Protein AF-A0A2H0S515-F1 (afdb_monomer_lite)

Sequence (226 aa):
MSKKVCIMVSAIMHIQYKATAGMFLILLLPTGAFAAKAVQAYEQVTGPFETQEEAEAACMKAVGLNETTVRLYTGHIGNFWKLDNPLRFLVRRCLSNVKKNEENLRLSTRKIGRMEGRIQKRLTDRSKMKLQQNIVNVRKNTAANARLKLNQNTRSTQENIRTFVNARSQRRVQTQAQERNLREKLDKRKQFQKEAELICRGQKGNQHVMCIRKEVREREEALYGD

pLDDT: mean 75.05, std 18.29, range [29.77, 92.62]

Structure (mmCIF, N/CA/C/O backbone):
data_AF-A0A2H0S515-F1
#
_entry.id   AF-A0A2H0S515-F1
#
loop_
_atom_site.group_PDB
_atom_site.id
_atom_site.type_symbol
_atom_site.label_atom_id
_atom_site.label_alt_id
_atom_site.label_comp_id
_atom_site.label_asym_id
_atom_site.label_entity_id
_atom_site.label_seq_id
_atom_site.pdbx_PDB_ins_code
_atom_site.Cartn_x
_atom_site.Cartn_y
_atom_site.Cartn_z
_atom_site.occupancy
_atom_site.B_iso_or_equiv
_atom_site.auth_seq_id
_atom_site.auth_comp_id
_atom_site.auth_asym_id
_atom_site.auth_atom_id
_atom_site.pdbx_PDB_model_num
ATOM 1 N N . MET A 1 1 ? 52.021 -65.824 -101.280 1.00 36.34 1 MET A N 1
ATOM 2 C CA . MET A 1 1 ? 53.209 -66.337 -100.563 1.00 36.34 1 MET A CA 1
ATOM 3 C C . MET A 1 1 ? 54.370 -65.384 -100.791 1.00 36.34 1 MET A C 1
ATOM 5 O O . MET A 1 1 ? 54.616 -64.996 -101.927 1.00 36.34 1 MET A O 1
ATOM 9 N N . SER A 1 2 ? 54.965 -64.927 -99.690 1.00 31.94 2 SER A N 1
ATOM 10 C CA . SER A 1 2 ? 55.881 -63.788 -99.578 1.00 31.94 2 SER A CA 1
ATOM 11 C C . SER A 1 2 ? 57.159 -63.893 -100.406 1.00 31.94 2 SER A C 1
ATOM 13 O O . SER A 1 2 ? 57.836 -64.918 -100.395 1.00 31.94 2 SER A O 1
ATOM 15 N N . LYS A 1 3 ? 57.535 -62.768 -101.025 1.00 33.09 3 LYS A N 1
ATOM 16 C CA . LYS A 1 3 ? 58.865 -62.520 -101.586 1.00 33.09 3 LYS A CA 1
ATOM 17 C C . LYS A 1 3 ? 59.775 -61.941 -100.498 1.00 33.09 3 LYS A C 1
ATOM 19 O O . LYS A 1 3 ? 59.456 -60.915 -99.906 1.00 33.09 3 LYS A O 1
ATOM 24 N N . LYS A 1 4 ? 60.909 -62.599 -100.260 1.00 38.16 4 LYS A N 1
ATOM 25 C CA . LYS A 1 4 ? 62.132 -61.992 -99.712 1.00 38.16 4 LYS A CA 1
ATOM 26 C C . LYS A 1 4 ? 62.971 -61.508 -100.896 1.00 38.16 4 LYS A C 1
ATOM 28 O O . LYS A 1 4 ? 63.023 -62.242 -101.873 1.00 38.16 4 LYS A O 1
ATOM 33 N N . VAL A 1 5 ? 63.622 -60.348 -100.781 1.00 36.56 5 VAL A N 1
ATOM 34 C CA . VAL A 1 5 ? 65.058 -60.097 -101.060 1.00 36.56 5 VAL A CA 1
ATOM 35 C C . VAL A 1 5 ? 65.392 -58.660 -100.604 1.00 36.56 5 VAL A C 1
ATOM 37 O O . VAL A 1 5 ? 64.638 -57.727 -100.866 1.00 36.56 5 VAL A O 1
ATOM 40 N N . CYS A 1 6 ? 66.497 -58.545 -99.861 1.00 30.33 6 CYS A N 1
ATOM 41 C CA . CYS A 1 6 ? 67.134 -57.358 -99.274 1.00 30.33 6 CYS A CA 1
ATOM 42 C C . CYS A 1 6 ? 67.719 -56.361 -100.292 1.00 30.33 6 CYS A C 1
ATOM 44 O O . CYS A 1 6 ? 67.999 -56.768 -101.410 1.00 30.33 6 CYS A O 1
ATOM 46 N N . ILE A 1 7 ? 68.023 -55.130 -99.834 1.00 37.16 7 ILE A N 1
ATOM 47 C CA . ILE A 1 7 ? 69.290 -54.350 -99.989 1.00 37.16 7 ILE A CA 1
ATOM 48 C C . ILE A 1 7 ? 69.161 -53.097 -99.074 1.00 37.16 7 ILE A C 1
ATOM 50 O O . ILE A 1 7 ? 68.208 -52.338 -99.212 1.00 37.16 7 ILE A O 1
ATOM 54 N N . MET A 1 8 ? 69.851 -53.045 -97.919 1.00 30.72 8 MET A N 1
ATOM 55 C CA . MET A 1 8 ? 71.051 -52.221 -97.597 1.00 30.72 8 MET A CA 1
ATOM 56 C C . MET A 1 8 ? 70.973 -50.736 -98.022 1.00 30.72 8 MET A C 1
ATOM 58 O O . MET A 1 8 ? 71.008 -50.433 -99.203 1.00 30.72 8 MET A O 1
ATOM 62 N N . VAL A 1 9 ? 70.665 -49.805 -97.104 1.00 33.94 9 VAL A N 1
ATOM 63 C CA . VAL A 1 9 ? 71.567 -49.021 -96.210 1.00 33.94 9 VAL A CA 1
ATOM 64 C C . VAL A 1 9 ? 72.390 -47.937 -96.927 1.00 33.94 9 VAL A C 1
ATOM 66 O O . VAL A 1 9 ? 73.376 -48.237 -97.586 1.00 33.94 9 VAL A O 1
ATOM 69 N N . SER A 1 10 ? 72.025 -46.673 -96.673 1.00 32.62 10 SER A N 1
ATOM 70 C CA . SER A 1 10 ? 72.913 -45.496 -96.578 1.00 32.62 10 SER A CA 1
ATOM 71 C C . SER A 1 10 ? 72.088 -44.386 -95.892 1.00 32.62 10 SER A C 1
ATOM 73 O O . SER A 1 10 ? 71.179 -43.836 -96.497 1.00 32.62 10 SER A O 1
ATOM 75 N N . ALA A 1 11 ? 72.049 -44.253 -94.565 1.00 34.06 11 ALA A N 1
ATOM 76 C CA . ALA A 1 11 ? 73.060 -43.708 -93.659 1.00 34.06 11 ALA A CA 1
ATOM 77 C C . ALA A 1 11 ? 73.500 -42.265 -94.001 1.00 34.06 11 ALA A C 1
ATOM 79 O O . ALA A 1 11 ? 74.130 -42.030 -95.025 1.00 34.06 11 ALA A O 1
ATOM 80 N N . ILE A 1 12 ? 73.253 -41.375 -93.024 1.00 36.12 12 ILE A N 1
ATOM 81 C CA . ILE A 1 12 ? 73.918 -40.087 -92.741 1.00 36.12 12 ILE A CA 1
ATOM 82 C C . ILE A 1 12 ? 73.267 -38.831 -93.352 1.00 36.12 12 ILE A C 1
ATOM 84 O O . ILE A 1 12 ? 73.607 -38.400 -94.442 1.00 36.12 12 ILE A O 1
ATOM 88 N N . MET A 1 13 ? 72.390 -38.190 -92.569 1.00 29.77 13 MET A N 1
ATOM 89 C CA . MET A 1 13 ? 72.551 -36.796 -92.109 1.00 29.77 13 MET A CA 1
ATOM 90 C C . MET A 1 13 ? 71.513 -36.512 -91.006 1.00 29.77 13 MET A C 1
ATOM 92 O O . MET A 1 13 ? 70.442 -35.953 -91.221 1.00 29.77 13 MET A O 1
ATOM 96 N N . HIS A 1 14 ? 71.840 -36.941 -89.786 1.00 31.44 14 HIS A N 1
ATOM 97 C CA . HIS A 1 14 ? 71.366 -36.268 -88.580 1.00 31.44 14 HIS A CA 1
ATOM 98 C C . HIS A 1 14 ? 72.087 -34.921 -88.485 1.00 31.44 14 HIS A C 1
ATOM 100 O O . HIS A 1 14 ? 73.292 -34.903 -88.716 1.00 31.44 14 HIS A O 1
ATOM 106 N N . ILE A 1 15 ? 71.384 -33.850 -88.092 1.00 38.25 15 ILE A N 1
ATOM 107 C CA . ILE A 1 15 ? 71.754 -32.906 -87.012 1.00 38.25 15 ILE A CA 1
ATOM 108 C C . ILE A 1 15 ? 70.907 -31.608 -87.120 1.00 38.25 15 ILE A C 1
ATOM 110 O O . ILE A 1 15 ? 70.820 -30.989 -88.171 1.00 38.25 15 ILE A O 1
ATOM 114 N N . GLN A 1 16 ? 70.319 -31.214 -85.979 1.00 32.06 16 GLN A N 1
ATOM 115 C CA . GLN A 1 16 ? 69.574 -29.977 -85.652 1.00 32.06 16 GLN A CA 1
ATOM 116 C C . GLN A 1 16 ? 68.097 -29.822 -86.083 1.00 32.06 16 GLN A C 1
ATOM 118 O O . GLN A 1 16 ? 67.746 -28.951 -86.869 1.00 32.06 16 GLN A O 1
ATOM 123 N N . TYR A 1 17 ? 67.190 -30.546 -85.418 1.00 36.59 17 TYR A N 1
ATOM 124 C CA . TYR A 1 17 ? 65.779 -30.137 -85.255 1.00 36.59 17 TYR A CA 1
ATOM 125 C C . TYR A 1 17 ? 65.432 -30.020 -83.761 1.00 36.59 17 TYR A C 1
ATOM 127 O O . TYR A 1 17 ? 64.579 -30.740 -83.257 1.00 36.59 17 TYR A O 1
ATOM 135 N N . LYS A 1 18 ? 66.136 -29.162 -83.007 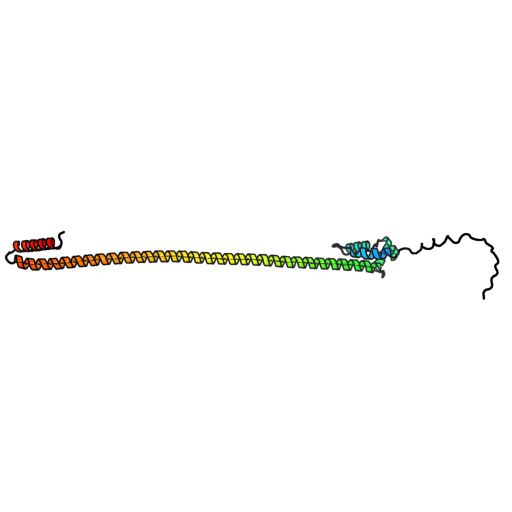1.00 45.22 18 LYS A N 1
ATOM 136 C CA . LYS A 1 18 ? 65.776 -28.807 -81.616 1.00 45.22 18 LYS A CA 1
ATOM 137 C C . LYS A 1 18 ? 66.318 -27.429 -81.214 1.00 45.22 18 LYS A C 1
ATOM 139 O O . LYS A 1 18 ? 67.214 -27.349 -80.388 1.00 45.22 18 LYS A O 1
ATOM 144 N N . ALA A 1 19 ? 65.770 -26.351 -81.768 1.00 41.06 19 ALA A N 1
ATOM 145 C CA . ALA A 1 19 ? 65.808 -25.021 -81.145 1.00 41.06 19 ALA A CA 1
ATOM 146 C C . ALA A 1 19 ? 64.961 -24.057 -81.979 1.00 41.06 19 ALA A C 1
ATOM 148 O O . ALA A 1 19 ? 65.438 -23.584 -83.000 1.00 41.06 19 ALA A O 1
ATOM 149 N N . THR A 1 20 ? 63.704 -23.826 -81.582 1.00 45.12 20 THR A N 1
ATOM 150 C CA . THR A 1 20 ? 62.893 -22.611 -81.885 1.00 45.12 20 THR A CA 1
ATOM 151 C C . THR A 1 20 ? 61.443 -22.711 -81.379 1.00 45.12 20 THR A C 1
ATOM 153 O O . THR A 1 20 ? 60.604 -21.895 -81.730 1.00 45.12 20 THR A O 1
ATOM 156 N N . ALA A 1 21 ? 61.125 -23.631 -80.461 1.00 42.06 21 ALA A N 1
ATOM 157 C CA . ALA A 1 21 ? 59.853 -23.626 -79.723 1.00 42.06 21 ALA A CA 1
ATOM 158 C C . ALA A 1 21 ? 59.882 -22.713 -78.470 1.00 42.06 21 ALA A C 1
ATOM 160 O O . ALA A 1 21 ? 59.171 -22.969 -77.504 1.00 42.06 21 ALA A O 1
ATOM 161 N N . GLY A 1 22 ? 60.744 -21.687 -78.444 1.00 44.38 22 GLY A N 1
ATOM 162 C CA . GLY A 1 22 ? 61.078 -20.944 -77.219 1.00 44.38 22 GLY A CA 1
ATOM 163 C C . GLY A 1 22 ? 60.975 -19.420 -77.285 1.00 44.38 22 GLY A C 1
ATOM 164 O O . GLY A 1 22 ? 61.372 -18.769 -76.327 1.00 44.38 22 GLY A O 1
ATOM 165 N N . MET A 1 23 ? 60.485 -18.818 -78.375 1.00 47.09 23 MET A N 1
ATOM 166 C CA . MET A 1 23 ? 60.531 -17.353 -78.508 1.00 47.09 23 MET A CA 1
ATOM 167 C C . MET A 1 23 ? 59.373 -16.772 -79.330 1.00 47.09 23 MET A C 1
ATOM 169 O O . MET A 1 23 ? 59.581 -16.054 -80.295 1.00 47.09 23 MET A O 1
ATOM 173 N N . PHE A 1 24 ? 58.132 -17.084 -78.947 1.00 41.69 24 PHE A N 1
ATOM 174 C CA . PHE A 1 24 ? 56.936 -16.386 -79.447 1.00 41.69 24 PHE A CA 1
ATOM 175 C C . PHE A 1 24 ? 55.857 -16.279 -78.352 1.00 41.69 24 PHE A C 1
ATOM 177 O O . PHE A 1 24 ? 54.698 -16.628 -78.542 1.00 41.69 24 PHE A O 1
ATOM 184 N N . LEU A 1 25 ? 56.252 -15.817 -77.159 1.00 44.03 25 LEU A N 1
ATOM 185 C CA . LEU A 1 25 ? 55.335 -15.562 -76.039 1.00 44.03 25 LEU A CA 1
ATOM 186 C C . LEU A 1 25 ? 55.661 -14.243 -75.323 1.00 44.03 25 LEU A C 1
ATOM 188 O O . LEU A 1 25 ? 55.678 -14.163 -74.101 1.00 44.03 25 LEU A O 1
ATOM 192 N N . ILE A 1 26 ? 55.963 -13.195 -76.090 1.00 47.50 26 ILE A N 1
ATOM 193 C CA . ILE A 1 26 ? 56.161 -11.838 -75.568 1.00 47.50 26 ILE A CA 1
ATOM 194 C C . ILE A 1 26 ? 55.429 -10.881 -76.505 1.00 47.50 26 ILE A C 1
ATOM 196 O O . ILE A 1 26 ? 56.061 -10.244 -77.331 1.00 47.50 26 ILE A O 1
ATOM 200 N N . LEU A 1 27 ? 54.093 -10.858 -76.446 1.00 45.62 27 LEU A N 1
ATOM 201 C CA . LEU A 1 27 ? 53.250 -9.759 -76.963 1.00 45.62 27 LEU A CA 1
ATOM 202 C C . LEU A 1 27 ? 51.782 -9.840 -76.477 1.00 45.62 27 LEU A C 1
ATOM 204 O O . LEU A 1 27 ? 50.897 -9.218 -77.053 1.00 45.62 27 LEU A O 1
ATOM 208 N N . LEU A 1 28 ? 51.509 -10.558 -75.381 1.00 42.41 28 LEU A N 1
ATOM 209 C CA . LEU A 1 28 ? 50.247 -10.461 -74.637 1.00 42.41 28 LEU A CA 1
ATOM 210 C C . LEU A 1 28 ? 50.534 -9.761 -73.307 1.00 42.41 28 LEU A C 1
ATOM 212 O O . LEU A 1 28 ? 50.736 -10.390 -72.271 1.00 42.41 28 LEU A O 1
ATOM 216 N N . LEU A 1 29 ? 50.616 -8.431 -73.369 1.00 43.00 29 LEU A N 1
ATOM 217 C CA . LEU A 1 29 ? 50.619 -7.569 -72.188 1.00 43.00 29 LEU A CA 1
ATOM 218 C C . LEU A 1 29 ? 49.399 -7.911 -71.304 1.00 43.00 29 LEU A C 1
ATOM 220 O O . LEU A 1 29 ? 48.290 -8.043 -71.828 1.00 43.00 29 LEU A O 1
ATOM 224 N N . PRO A 1 30 ? 49.561 -8.036 -69.975 1.00 41.09 30 PRO A N 1
ATOM 225 C CA . PRO A 1 30 ? 48.499 -8.446 -69.065 1.00 41.09 30 PRO A CA 1
ATOM 226 C C . PRO A 1 30 ? 47.562 -7.264 -68.782 1.00 41.09 30 PRO A C 1
ATOM 228 O O . PRO A 1 30 ? 47.590 -6.664 -67.711 1.00 41.09 30 PRO A O 1
ATOM 231 N N . THR A 1 31 ? 46.700 -6.917 -69.733 1.00 48.31 31 THR A N 1
ATOM 232 C CA . THR A 1 31 ? 45.653 -5.899 -69.531 1.00 48.31 31 THR A CA 1
ATOM 233 C C . THR A 1 31 ? 44.519 -6.393 -68.619 1.00 48.31 31 THR A C 1
ATOM 235 O O . THR A 1 31 ? 43.782 -5.587 -68.057 1.00 48.31 31 THR A O 1
ATOM 238 N N . GLY A 1 32 ? 44.410 -7.707 -68.385 1.00 44.16 32 GLY A N 1
ATOM 239 C CA . GLY A 1 32 ? 43.361 -8.308 -67.547 1.00 44.16 32 GLY A CA 1
ATOM 240 C C . GLY A 1 32 ? 43.567 -8.182 -66.030 1.00 44.16 32 GLY A C 1
ATOM 241 O O . GLY A 1 32 ? 42.593 -8.134 -65.280 1.00 44.16 32 GLY A O 1
ATOM 242 N N . ALA A 1 33 ? 44.812 -8.082 -65.550 1.00 41.56 33 ALA A N 1
ATOM 243 C CA . ALA A 1 33 ? 45.094 -8.024 -64.109 1.00 41.56 33 ALA A CA 1
ATOM 244 C C . ALA A 1 33 ? 44.724 -6.667 -63.479 1.00 41.56 33 ALA A C 1
ATOM 246 O O . ALA A 1 33 ? 44.353 -6.603 -62.306 1.00 41.56 33 ALA A O 1
ATOM 247 N N . PHE A 1 34 ? 44.781 -5.587 -64.265 1.00 46.78 34 PHE A N 1
ATOM 248 C CA . PHE A 1 34 ? 44.371 -4.253 -63.825 1.00 46.78 34 PHE A CA 1
ATOM 249 C C . PHE A 1 34 ? 42.854 -4.143 -63.643 1.00 46.78 34 PHE A C 1
ATOM 251 O O . PHE A 1 34 ? 42.404 -3.545 -62.669 1.00 46.78 34 PHE A O 1
ATOM 258 N N . ALA A 1 35 ? 42.063 -4.767 -64.522 1.00 43.94 35 ALA A N 1
ATOM 259 C CA . ALA A 1 35 ? 40.605 -4.694 -64.457 1.00 43.94 35 ALA A CA 1
ATOM 260 C C . ALA A 1 35 ? 40.038 -5.391 -63.205 1.00 43.94 35 ALA A C 1
ATOM 262 O O . ALA A 1 35 ? 39.208 -4.816 -62.507 1.00 43.94 35 ALA A O 1
ATOM 263 N N . ALA A 1 36 ? 40.524 -6.590 -62.863 1.00 44.03 36 ALA A N 1
ATOM 264 C CA . ALA A 1 36 ? 40.040 -7.330 -61.692 1.00 44.03 36 ALA A CA 1
ATOM 265 C C . ALA A 1 36 ? 40.437 -6.674 -60.352 1.00 44.03 36 ALA A C 1
ATOM 267 O O . ALA A 1 36 ? 39.628 -6.629 -59.425 1.00 44.03 36 ALA A O 1
ATOM 268 N N . LYS A 1 37 ? 41.650 -6.106 -60.256 1.00 50.16 37 LYS A N 1
ATOM 269 C CA . LYS A 1 37 ? 42.083 -5.339 -59.072 1.00 50.16 37 LYS A CA 1
ATOM 270 C C . LYS A 1 37 ? 41.331 -4.015 -58.921 1.00 50.16 37 LYS A C 1
ATOM 272 O O . LYS A 1 37 ? 40.960 -3.667 -57.804 1.00 50.16 37 LYS A O 1
ATOM 277 N N . ALA A 1 38 ? 41.067 -3.305 -60.019 1.00 50.00 38 ALA A N 1
ATOM 278 C CA . ALA A 1 38 ? 40.288 -2.067 -59.988 1.00 50.00 38 ALA A CA 1
ATOM 279 C C . ALA A 1 38 ? 38.842 -2.308 -59.520 1.00 50.00 38 ALA A C 1
ATOM 281 O O . ALA A 1 38 ? 38.285 -1.469 -58.817 1.00 50.00 38 ALA A O 1
ATOM 282 N N . VAL A 1 39 ? 38.258 -3.468 -59.853 1.00 50.84 39 VAL A N 1
ATOM 283 C CA . VAL A 1 39 ? 36.898 -3.846 -59.431 1.00 50.84 39 VAL A CA 1
ATOM 284 C C . VAL A 1 39 ? 36.779 -4.077 -57.924 1.00 50.84 39 VAL A C 1
ATOM 286 O O . VAL A 1 39 ? 35.806 -3.638 -57.319 1.00 50.84 39 VAL A O 1
ATOM 289 N N . GLN A 1 40 ? 37.780 -4.697 -57.296 1.00 55.06 40 GLN A N 1
ATOM 290 C CA . GLN A 1 40 ? 37.788 -4.903 -55.841 1.00 55.06 40 GLN A CA 1
ATOM 291 C C . GLN A 1 40 ? 38.127 -3.626 -55.058 1.00 55.06 40 GLN A C 1
ATOM 293 O O . GLN A 1 40 ? 37.647 -3.440 -53.942 1.00 55.06 40 GLN A O 1
ATOM 298 N N . ALA A 1 41 ? 38.940 -2.736 -55.632 1.00 55.12 41 ALA A N 1
ATOM 299 C CA . ALA A 1 41 ? 39.438 -1.556 -54.934 1.00 55.12 41 ALA A CA 1
ATOM 300 C C . ALA A 1 41 ? 38.352 -0.493 -54.670 1.00 55.12 41 ALA A C 1
ATOM 302 O O . ALA A 1 41 ? 38.349 0.111 -53.598 1.00 55.12 41 ALA A O 1
ATOM 303 N N . TYR A 1 42 ? 37.388 -0.290 -55.579 1.00 57.22 42 TYR A N 1
ATOM 304 C CA . TYR A 1 42 ? 36.312 0.689 -55.352 1.00 57.22 42 TYR A CA 1
ATOM 305 C C . TYR A 1 42 ? 35.202 0.193 -54.407 1.00 57.22 42 TYR A C 1
ATOM 307 O O . TYR A 1 42 ? 34.435 1.005 -53.892 1.00 57.22 42 TYR A O 1
ATOM 315 N N . GLU A 1 43 ? 35.091 -1.119 -54.160 1.00 59.00 43 GLU A N 1
ATOM 316 C CA . GLU A 1 43 ? 34.131 -1.682 -53.193 1.00 59.00 43 GLU A CA 1
ATOM 317 C C . GLU A 1 43 ? 34.576 -1.487 -51.734 1.00 59.00 43 GLU A C 1
ATOM 319 O O . GLU A 1 43 ? 33.750 -1.564 -50.827 1.00 59.00 43 GLU A O 1
ATOM 324 N N . GLN A 1 44 ? 35.857 -1.181 -51.504 1.00 62.56 44 GLN A N 1
ATOM 325 C CA . GLN A 1 44 ? 36.453 -1.000 -50.175 1.00 62.56 44 GLN A CA 1
ATOM 326 C C . GLN A 1 44 ? 36.463 0.458 -49.688 1.00 62.56 44 GLN A C 1
ATOM 328 O O . GLN A 1 44 ? 36.978 0.740 -48.607 1.00 62.56 44 GLN A O 1
ATOM 333 N N . VAL A 1 45 ? 35.903 1.400 -50.456 1.00 68.06 45 VAL A N 1
ATOM 334 C CA . VAL A 1 45 ? 35.803 2.803 -50.031 1.00 68.06 45 VAL A CA 1
ATOM 335 C C . VAL A 1 45 ? 34.727 2.916 -48.951 1.00 68.06 45 VAL A C 1
ATOM 337 O O . VAL A 1 45 ? 33.535 3.034 -49.232 1.00 68.06 45 VAL A O 1
ATOM 340 N N . THR A 1 46 ? 35.160 2.841 -47.694 1.00 62.00 46 THR A N 1
ATOM 341 C CA . THR A 1 46 ? 34.298 2.939 -46.515 1.00 62.00 46 THR A CA 1
ATOM 342 C C . THR A 1 46 ? 34.762 4.068 -45.611 1.00 62.00 46 THR A C 1
ATOM 344 O O . THR A 1 46 ? 35.830 3.993 -45.009 1.00 62.00 46 THR A O 1
ATOM 347 N N . GLY A 1 47 ? 33.931 5.093 -45.480 1.00 63.31 47 GLY A N 1
ATOM 348 C CA . GLY A 1 47 ? 34.120 6.173 -44.525 1.00 63.31 47 GLY A CA 1
ATOM 349 C C . GLY A 1 47 ? 32.943 7.141 -44.592 1.00 63.31 47 GLY A C 1
ATOM 350 O O . GLY A 1 47 ? 32.313 7.247 -45.648 1.00 63.31 47 GLY A O 1
ATOM 351 N N . PRO A 1 48 ? 32.602 7.819 -43.487 1.00 64.38 48 PRO A N 1
ATOM 352 C CA . PRO A 1 48 ? 31.873 9.068 -43.604 1.00 64.38 48 PRO A CA 1
ATOM 353 C C . PRO A 1 48 ? 32.815 10.085 -44.262 1.00 64.38 48 PRO A C 1
ATOM 355 O O . PRO A 1 48 ? 33.925 10.296 -43.781 1.00 64.38 48 PRO A O 1
ATOM 358 N N . PHE A 1 49 ? 32.390 10.666 -45.377 1.00 77.75 49 PHE A N 1
ATOM 359 C CA . PHE A 1 49 ? 33.090 11.781 -46.013 1.00 77.75 49 PHE A CA 1
ATOM 360 C C . PHE A 1 49 ? 32.359 13.066 -45.638 1.00 77.75 49 PHE A C 1
ATOM 362 O O . PHE A 1 49 ? 31.126 13.079 -45.635 1.00 77.75 49 PHE A O 1
ATOM 369 N N . GLU A 1 50 ? 33.093 14.123 -45.294 1.00 72.75 50 GLU A N 1
ATOM 370 C CA . GLU A 1 50 ? 32.478 15.394 -44.893 1.00 72.75 50 GLU A CA 1
ATOM 371 C C . GLU A 1 50 ? 31.938 16.141 -46.114 1.00 72.75 50 GLU A C 1
ATOM 373 O O . GLU A 1 50 ? 30.906 16.814 -46.042 1.00 72.75 50 GLU A O 1
ATOM 378 N N . THR A 1 51 ? 32.595 15.963 -47.264 1.00 79.38 51 THR A N 1
ATOM 379 C CA . THR A 1 51 ? 32.209 16.578 -48.532 1.00 79.38 51 THR A CA 1
ATOM 380 C C . THR A 1 51 ? 32.077 15.557 -49.662 1.00 79.38 51 THR A C 1
ATOM 382 O O . THR A 1 51 ? 32.690 14.486 -49.674 1.00 79.38 51 THR A O 1
ATOM 385 N N . GLN A 1 52 ? 31.261 15.895 -50.666 1.00 76.56 52 GLN A N 1
ATOM 386 C CA . GLN A 1 52 ? 31.136 15.074 -51.872 1.00 76.56 52 GLN A CA 1
ATOM 387 C C . GLN A 1 52 ? 32.465 15.002 -52.645 1.00 76.56 52 GLN A C 1
ATOM 389 O O . GLN A 1 52 ? 32.770 13.969 -53.235 1.00 76.56 52 GLN A O 1
ATOM 394 N N . GLU A 1 53 ? 33.271 16.062 -52.601 1.00 79.00 53 GLU A N 1
ATOM 395 C CA . GLU A 1 53 ? 34.571 16.140 -53.272 1.00 79.00 53 GLU A CA 1
ATOM 396 C C . GLU A 1 53 ? 35.596 15.173 -52.663 1.00 79.00 53 GLU A C 1
ATOM 398 O O . GLU A 1 53 ? 36.335 14.517 -53.395 1.00 79.00 53 GLU A O 1
ATOM 403 N N . GLU A 1 54 ? 35.592 14.997 -51.340 1.00 79.06 54 GLU A N 1
ATOM 404 C CA . GLU A 1 54 ? 36.419 13.993 -50.659 1.00 79.06 54 GLU A CA 1
ATOM 405 C C . GLU A 1 54 ? 36.028 12.565 -51.044 1.00 79.06 54 GLU A C 1
ATOM 407 O O . GLU A 1 54 ? 36.897 11.731 -51.314 1.00 79.06 54 GLU A O 1
ATOM 412 N N . ALA A 1 55 ? 34.723 12.285 -51.118 1.00 79.38 55 ALA A N 1
ATOM 413 C CA . ALA A 1 55 ? 34.221 10.990 -51.564 1.00 79.38 55 ALA A CA 1
ATOM 414 C C . ALA A 1 55 ? 34.598 10.723 -53.031 1.00 79.38 55 ALA A C 1
ATOM 416 O O . ALA A 1 55 ? 34.986 9.609 -53.390 1.00 79.38 55 ALA A O 1
ATOM 417 N N . GLU A 1 56 ? 34.525 11.749 -53.883 1.00 80.81 56 GLU A N 1
ATOM 418 C CA . GLU A 1 56 ? 34.929 11.686 -55.288 1.00 80.81 56 GLU A CA 1
ATOM 419 C C . GLU A 1 56 ? 36.430 11.447 -55.434 1.00 80.81 56 GLU A C 1
ATOM 421 O O . GLU A 1 56 ? 36.828 10.550 -56.179 1.00 80.81 56 GLU A O 1
ATOM 426 N N . ALA A 1 57 ? 37.264 12.162 -54.681 1.00 78.88 57 ALA A N 1
ATOM 427 C CA . ALA A 1 57 ? 38.709 11.966 -54.665 1.00 78.88 57 ALA A CA 1
ATOM 428 C C . ALA A 1 57 ? 39.093 10.563 -54.165 1.00 78.88 57 ALA A C 1
ATOM 430 O O . ALA A 1 57 ? 39.935 9.896 -54.773 1.00 78.88 57 ALA A O 1
ATOM 431 N N . ALA A 1 58 ? 38.443 10.073 -53.106 1.00 80.38 58 ALA A N 1
ATOM 432 C CA . ALA A 1 58 ? 38.656 8.727 -52.580 1.00 80.38 58 ALA A CA 1
ATOM 433 C C . ALA A 1 58 ? 38.240 7.645 -53.589 1.00 80.38 58 ALA A C 1
ATOM 435 O O . ALA A 1 58 ? 38.988 6.691 -53.814 1.00 80.38 58 ALA A O 1
ATOM 436 N N . CYS A 1 59 ? 37.096 7.816 -54.255 1.00 80.69 59 CYS A N 1
ATOM 437 C CA . CYS A 1 59 ? 36.633 6.908 -55.301 1.00 80.69 59 CYS A CA 1
ATOM 438 C C . CYS A 1 59 ? 37.520 6.949 -56.554 1.00 80.69 59 CYS A C 1
ATOM 440 O O . CYS A 1 59 ? 37.811 5.899 -57.125 1.00 80.69 59 CYS A O 1
ATOM 442 N N . MET A 1 60 ? 38.004 8.122 -56.973 1.00 78.94 60 MET A N 1
ATOM 443 C CA . MET A 1 60 ? 38.968 8.241 -58.074 1.00 78.94 60 MET A CA 1
ATOM 444 C C . MET A 1 60 ? 40.279 7.526 -57.739 1.00 78.94 60 MET A C 1
ATOM 446 O O . MET A 1 60 ? 40.759 6.720 -58.538 1.00 78.94 60 MET A O 1
ATOM 450 N N . LYS A 1 61 ? 40.806 7.732 -56.527 1.00 79.50 61 LYS A N 1
ATOM 451 C CA . LYS A 1 61 ? 42.010 7.053 -56.035 1.00 79.50 61 LYS A CA 1
ATOM 452 C C . LYS A 1 61 ? 41.827 5.535 -55.965 1.00 79.50 61 LYS A C 1
ATOM 454 O O . LYS A 1 61 ? 42.724 4.799 -56.366 1.00 79.50 61 LYS A O 1
ATOM 459 N N . ALA A 1 62 ? 40.663 5.063 -55.520 1.00 74.50 62 ALA A N 1
ATOM 460 C CA . ALA A 1 62 ? 40.336 3.639 -55.452 1.00 74.50 62 ALA A CA 1
ATOM 461 C C . ALA A 1 62 ? 40.236 2.979 -56.837 1.00 74.50 62 ALA A C 1
ATOM 463 O O . ALA A 1 62 ? 40.652 1.838 -57.011 1.00 74.50 62 ALA A O 1
ATOM 464 N N . VAL A 1 63 ? 39.754 3.707 -57.847 1.00 73.06 63 VAL A N 1
ATOM 465 C CA . VAL A 1 63 ? 39.733 3.253 -59.251 1.00 73.06 63 VAL A CA 1
ATOM 466 C C . VAL A 1 63 ? 41.124 3.368 -59.914 1.00 73.06 63 VAL A C 1
ATOM 468 O O . VAL A 1 63 ? 41.320 2.897 -61.032 1.00 73.06 63 VAL A O 1
ATOM 471 N N . GLY A 1 64 ? 42.122 3.939 -59.227 1.00 68.94 64 GLY A N 1
ATOM 472 C CA . GLY A 1 64 ? 43.484 4.120 -59.744 1.00 68.94 64 GLY A CA 1
ATOM 473 C C . GLY A 1 64 ? 43.629 5.314 -60.693 1.00 68.94 64 GLY A C 1
ATOM 474 O O . GLY A 1 64 ? 44.539 5.350 -61.525 1.00 68.94 64 GLY A O 1
ATOM 475 N N . LEU A 1 65 ? 42.722 6.287 -60.596 1.00 69.75 65 LEU A N 1
ATOM 476 C CA . LEU A 1 65 ? 42.750 7.512 -61.386 1.00 69.75 65 LEU A CA 1
ATOM 477 C C . LEU A 1 65 ? 43.584 8.570 -60.670 1.00 69.75 65 LEU A C 1
ATOM 479 O O . LEU A 1 65 ? 43.164 9.132 -59.663 1.00 69.75 65 LEU A O 1
ATOM 483 N N . ASN A 1 66 ? 44.749 8.864 -61.240 1.00 67.75 66 ASN A N 1
ATOM 484 C CA . ASN A 1 66 ? 45.545 10.034 -60.893 1.00 67.75 66 ASN A CA 1
ATOM 485 C C . ASN A 1 66 ? 45.342 11.107 -61.972 1.00 67.75 66 ASN A C 1
ATOM 487 O O . ASN A 1 66 ? 44.949 10.796 -63.100 1.00 67.75 66 ASN A O 1
ATOM 491 N N . GLU A 1 67 ? 45.651 12.369 -61.664 1.00 65.12 67 GLU A N 1
ATOM 492 C CA . GLU A 1 67 ? 45.533 13.484 -62.621 1.00 65.12 67 GLU A CA 1
ATOM 493 C C . GLU A 1 67 ? 46.244 13.208 -63.956 1.00 65.12 67 GLU A C 1
ATOM 495 O O . GLU A 1 67 ? 45.747 13.562 -65.026 1.00 65.12 67 GLU A O 1
ATOM 500 N N . THR A 1 68 ? 47.384 12.521 -63.900 1.00 64.12 68 THR A N 1
ATOM 501 C CA . THR A 1 68 ? 48.163 12.086 -65.063 1.00 64.12 68 THR A CA 1
ATOM 502 C C . THR A 1 68 ? 47.423 11.045 -65.898 1.00 64.12 68 THR A C 1
ATOM 504 O O . THR A 1 68 ? 47.347 11.181 -67.117 1.00 64.12 68 THR A O 1
ATOM 507 N N . THR A 1 69 ? 46.818 10.043 -65.257 1.00 65.75 69 THR A N 1
ATOM 508 C CA . THR A 1 69 ? 46.018 9.000 -65.910 1.00 65.75 69 THR A CA 1
ATOM 509 C C . THR A 1 69 ? 44.790 9.601 -66.587 1.00 65.75 69 THR A C 1
ATOM 511 O O . THR A 1 69 ? 44.482 9.276 -67.729 1.00 65.75 69 THR A O 1
ATOM 514 N N . VAL A 1 70 ? 44.113 10.535 -65.919 1.00 64.06 70 VAL A N 1
ATOM 515 C CA . VAL A 1 70 ? 42.951 11.230 -66.483 1.00 64.06 70 VAL A CA 1
ATOM 516 C C . VAL A 1 70 ? 43.353 12.049 -67.712 1.00 64.06 70 VAL A C 1
ATOM 518 O O . VAL A 1 70 ? 42.723 11.911 -68.756 1.00 64.06 70 VAL A O 1
ATOM 521 N N . ARG A 1 71 ? 44.443 12.829 -67.647 1.00 64.88 71 ARG A N 1
ATOM 522 C CA . ARG A 1 71 ? 44.962 13.560 -68.821 1.00 64.88 71 ARG A CA 1
ATOM 523 C C . ARG A 1 71 ? 45.329 12.630 -69.979 1.00 64.88 71 ARG A C 1
ATOM 525 O O . ARG A 1 71 ? 45.039 12.974 -71.118 1.00 64.88 71 ARG A O 1
ATOM 532 N N . LEU A 1 72 ? 45.905 11.460 -69.701 1.00 64.31 72 LEU A N 1
ATOM 533 C CA . LEU A 1 72 ? 46.229 10.452 -70.719 1.00 64.31 72 LEU A CA 1
ATOM 534 C C . LEU A 1 72 ? 44.979 9.908 -71.430 1.00 64.31 72 LEU A C 1
ATOM 536 O O . LEU A 1 72 ? 44.997 9.759 -72.647 1.00 64.31 72 LEU A O 1
ATOM 540 N N . TYR A 1 73 ? 43.894 9.639 -70.698 1.00 63.19 73 TYR A N 1
ATOM 541 C CA . TYR A 1 73 ? 42.671 9.068 -71.279 1.00 63.19 73 TYR A CA 1
ATOM 542 C C . TYR A 1 73 ? 41.707 10.105 -71.875 1.00 63.19 73 TYR A C 1
ATOM 544 O O . TYR A 1 73 ? 40.939 9.760 -72.770 1.00 63.19 73 TYR A O 1
ATOM 552 N N . THR A 1 74 ? 41.692 11.351 -71.387 1.00 63.31 74 THR A N 1
ATOM 553 C CA . THR A 1 74 ? 40.705 12.373 -71.802 1.00 63.31 74 THR A CA 1
ATOM 554 C C . THR A 1 74 ? 41.317 13.655 -72.366 1.00 63.31 74 THR A C 1
ATOM 556 O O . THR A 1 74 ? 40.585 14.609 -72.646 1.00 63.31 74 THR A O 1
ATOM 559 N N . GLY A 1 75 ? 42.645 13.723 -72.504 1.00 65.31 75 GLY A N 1
ATOM 560 C CA . GLY A 1 75 ? 43.411 14.883 -72.984 1.00 65.31 75 GLY A CA 1
ATOM 561 C C . GLY A 1 75 ? 43.488 16.048 -71.986 1.00 65.31 75 GLY A C 1
ATOM 562 O O . GLY A 1 75 ? 44.518 16.701 -71.861 1.00 65.31 75 GLY A O 1
ATOM 563 N N . HIS A 1 76 ? 42.418 16.291 -71.225 1.00 66.69 76 HIS A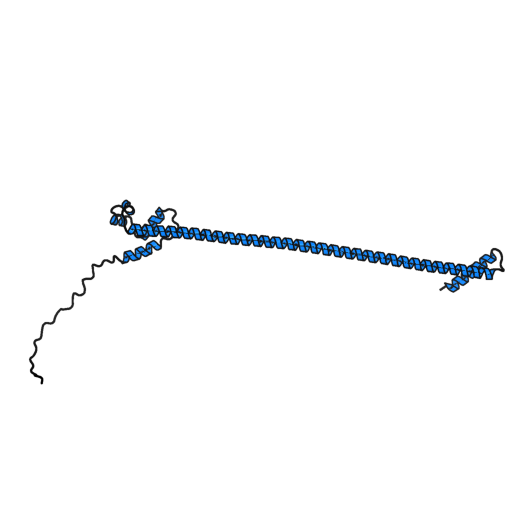 N 1
ATOM 564 C CA . HIS A 1 76 ? 42.322 17.337 -70.207 1.00 66.69 76 HIS A CA 1
ATOM 565 C C . HIS A 1 76 ? 41.545 16.828 -68.983 1.00 66.69 76 HIS A C 1
ATOM 567 O O . HIS A 1 76 ? 40.550 16.115 -69.141 1.00 66.69 76 HIS A O 1
ATOM 573 N N . ILE A 1 77 ? 41.947 17.225 -67.765 1.00 61.22 77 ILE A N 1
ATOM 574 C CA . ILE A 1 77 ? 41.305 16.785 -66.502 1.00 61.22 77 ILE A CA 1
ATOM 575 C C . ILE A 1 77 ? 39.817 17.161 -66.491 1.00 61.22 77 ILE A C 1
ATOM 577 O O . ILE A 1 77 ? 38.958 16.339 -66.185 1.00 61.22 77 ILE A O 1
ATOM 581 N N . GLY A 1 78 ? 39.498 18.380 -66.935 1.00 65.38 78 GLY A N 1
ATOM 582 C CA . GLY A 1 78 ? 38.118 18.874 -67.031 1.00 65.38 78 GLY A CA 1
ATOM 583 C C . GLY A 1 78 ? 37.210 18.121 -68.018 1.00 65.38 78 GLY A C 1
ATOM 584 O O . GLY A 1 78 ? 36.002 18.350 -68.011 1.00 65.38 78 GLY A O 1
ATOM 585 N N . ASN A 1 79 ? 37.756 17.227 -68.851 1.00 66.50 79 ASN A N 1
ATOM 586 C CA . ASN A 1 79 ? 36.974 16.426 -69.798 1.00 66.50 79 ASN A CA 1
ATOM 587 C C . ASN A 1 79 ? 36.549 15.066 -69.234 1.00 66.50 79 ASN A C 1
ATOM 589 O O . ASN A 1 79 ? 35.691 14.418 -69.831 1.00 66.50 79 ASN A O 1
ATOM 593 N N . PHE A 1 80 ? 37.075 14.656 -68.075 1.00 68.25 80 PHE A N 1
ATOM 594 C CA . PHE A 1 80 ? 36.719 13.387 -67.431 1.00 68.25 80 PHE A CA 1
ATOM 595 C C . PHE A 1 80 ? 35.212 13.236 -67.200 1.00 68.25 80 PHE A C 1
ATOM 597 O O . PHE A 1 80 ? 34.632 12.178 -67.431 1.00 68.25 80 PHE A O 1
ATOM 604 N N . TRP A 1 81 ? 34.564 14.328 -66.797 1.00 68.69 81 TRP A N 1
ATOM 605 C CA . TRP A 1 81 ? 33.125 14.363 -66.555 1.00 68.69 81 TRP A CA 1
ATOM 606 C C . TRP A 1 81 ? 32.291 14.694 -67.797 1.00 68.69 81 TRP A C 1
ATOM 608 O O . TRP A 1 81 ? 31.068 14.556 -67.744 1.00 68.69 81 TRP A O 1
ATOM 618 N N . LYS A 1 82 ? 32.931 15.135 -68.889 1.00 67.12 82 LYS A N 1
ATOM 619 C CA . LYS A 1 82 ? 32.271 15.582 -70.128 1.00 67.12 82 LYS A CA 1
ATOM 620 C C . LYS A 1 82 ? 32.199 14.487 -71.191 1.00 67.12 82 LYS A C 1
ATOM 622 O O . LYS A 1 82 ? 31.267 14.493 -71.983 1.00 67.12 82 LYS A O 1
ATOM 627 N N . LEU A 1 83 ? 33.160 13.565 -71.201 1.00 63.88 83 LEU A N 1
ATOM 628 C CA . LEU A 1 83 ? 33.212 12.442 -72.135 1.00 63.88 83 LEU A CA 1
ATOM 629 C C . LEU A 1 83 ? 32.628 11.178 -71.490 1.00 63.88 83 LEU A C 1
ATOM 631 O O . LEU A 1 83 ? 32.855 10.906 -70.308 1.00 63.88 83 LEU A O 1
ATOM 635 N N . ASP A 1 84 ? 31.895 10.383 -72.267 1.00 62.22 84 ASP A N 1
ATOM 636 C CA . ASP A 1 84 ? 31.426 9.074 -71.819 1.00 62.22 84 ASP A CA 1
ATOM 637 C C . ASP A 1 84 ? 32.588 8.078 -71.834 1.00 62.22 84 ASP A C 1
ATOM 639 O O . ASP A 1 84 ? 32.971 7.529 -72.863 1.00 62.22 84 ASP A O 1
ATOM 643 N N . ASN A 1 85 ? 33.186 7.886 -70.658 1.00 68.31 85 ASN A N 1
ATOM 644 C CA . ASN A 1 85 ? 34.317 6.993 -70.436 1.00 68.31 85 ASN A CA 1
ATOM 645 C C . ASN A 1 85 ? 33.947 5.927 -69.379 1.00 68.31 85 ASN A C 1
ATOM 647 O O . ASN A 1 85 ? 33.363 6.278 -68.347 1.00 68.31 85 ASN A O 1
ATOM 651 N N . PRO A 1 86 ? 34.300 4.638 -69.573 1.00 69.81 86 PRO A N 1
ATOM 652 C CA . PRO A 1 86 ? 34.061 3.570 -68.593 1.00 69.81 86 PRO A CA 1
ATOM 653 C C . PRO A 1 86 ? 34.599 3.871 -67.182 1.00 69.81 86 PRO A C 1
ATOM 655 O O . PRO A 1 86 ? 34.015 3.438 -66.191 1.00 69.81 86 PRO A O 1
ATOM 658 N N . LEU A 1 87 ? 35.660 4.671 -67.058 1.00 72.25 87 LEU A N 1
ATOM 659 C CA . LEU A 1 87 ? 36.237 5.081 -65.774 1.00 72.25 87 LEU A CA 1
ATOM 660 C C . LEU A 1 87 ? 35.277 5.963 -64.953 1.00 72.25 87 LEU A C 1
ATOM 662 O O . LEU A 1 87 ? 35.194 5.831 -63.732 1.00 72.25 87 LEU A O 1
ATOM 666 N N . ARG A 1 88 ? 34.474 6.800 -65.623 1.00 76.31 88 ARG A N 1
ATOM 667 C CA . ARG A 1 88 ? 33.421 7.620 -64.997 1.00 76.31 88 ARG A CA 1
ATOM 668 C C . ARG A 1 88 ? 32.321 6.750 -64.392 1.00 76.31 88 ARG A C 1
ATOM 670 O O . ARG A 1 88 ? 31.779 7.081 -63.339 1.00 76.31 88 ARG A O 1
ATOM 677 N N . PHE A 1 89 ? 31.991 5.633 -65.042 1.00 78.88 89 PHE A N 1
ATOM 678 C CA . PHE A 1 89 ? 31.001 4.682 -64.536 1.00 78.88 89 PHE A CA 1
ATOM 679 C C . PHE A 1 89 ? 31.470 4.018 -63.234 1.00 78.88 89 PHE A C 1
ATOM 681 O O . PHE A 1 89 ? 30.689 3.920 -62.289 1.00 78.88 89 PHE A O 1
ATOM 688 N N . LEU A 1 90 ? 32.749 3.638 -63.147 1.00 76.81 90 LEU A N 1
ATOM 689 C CA . LEU A 1 90 ? 33.329 3.041 -61.938 1.00 76.81 90 LEU A CA 1
ATOM 690 C C . LEU A 1 90 ? 33.327 4.020 -60.754 1.00 76.81 90 LEU A C 1
ATOM 692 O O . LEU A 1 90 ? 32.889 3.660 -59.662 1.00 76.81 90 LEU A O 1
ATOM 696 N N . VAL A 1 91 ? 33.715 5.278 -60.984 1.00 79.81 91 VAL A N 1
ATOM 697 C CA . VAL A 1 91 ? 33.677 6.328 -59.949 1.00 79.81 91 VAL A CA 1
ATOM 698 C C . VAL A 1 91 ? 32.239 6.611 -59.500 1.00 79.81 91 VAL A C 1
ATOM 700 O O . VAL A 1 91 ? 31.964 6.645 -58.302 1.00 79.81 91 VAL A O 1
ATOM 703 N N . ARG A 1 92 ? 31.280 6.725 -60.430 1.00 83.25 92 ARG A N 1
ATOM 704 C CA . ARG A 1 92 ? 29.853 6.892 -60.089 1.00 83.25 92 ARG A CA 1
ATOM 705 C C . ARG A 1 92 ? 29.299 5.725 -59.277 1.00 83.25 92 ARG A C 1
ATOM 707 O O . ARG A 1 92 ? 28.542 5.941 -58.333 1.00 83.25 92 ARG A O 1
ATOM 714 N N . ARG A 1 93 ? 29.672 4.493 -59.629 1.00 83.25 93 ARG A N 1
ATOM 715 C CA . ARG A 1 93 ? 29.259 3.288 -58.903 1.00 83.25 93 ARG A CA 1
ATOM 716 C C . ARG A 1 93 ? 29.819 3.274 -57.480 1.00 83.25 93 ARG A C 1
ATOM 718 O O . ARG A 1 93 ? 29.076 2.969 -56.551 1.00 83.25 93 ARG A O 1
ATOM 725 N N . CYS A 1 94 ? 31.079 3.671 -57.306 1.00 83.00 94 CYS A N 1
ATOM 726 C CA . CYS A 1 94 ? 31.700 3.850 -55.994 1.00 83.00 94 CYS A CA 1
ATOM 727 C C . CYS A 1 94 ? 30.937 4.870 -55.133 1.00 83.00 94 CYS A C 1
ATOM 729 O O . CYS A 1 94 ? 30.490 4.536 -54.037 1.00 83.00 94 CYS A O 1
ATOM 731 N N . LEU A 1 95 ? 30.665 6.066 -55.664 1.00 84.44 95 LEU A N 1
ATOM 732 C CA . LEU A 1 95 ? 29.908 7.107 -54.955 1.00 84.44 95 LEU A CA 1
ATOM 733 C C . LEU A 1 95 ? 28.499 6.652 -54.565 1.00 84.44 95 LEU A C 1
ATOM 735 O O . LEU A 1 95 ? 28.023 6.947 -53.471 1.00 84.44 95 LEU A O 1
ATOM 739 N N . SER A 1 96 ? 27.824 5.914 -55.449 1.00 85.44 96 SER A N 1
ATOM 740 C CA . SER A 1 96 ? 26.504 5.352 -55.158 1.00 85.44 96 SER A CA 1
ATOM 741 C C . SER A 1 96 ? 26.546 4.351 -54.001 1.00 85.44 96 SER A C 1
ATOM 743 O O . SER A 1 96 ? 25.620 4.322 -53.190 1.00 85.44 96 SER A O 1
ATOM 745 N N . ASN A 1 97 ? 27.597 3.532 -53.912 1.00 84.12 97 ASN A N 1
ATOM 746 C CA . ASN A 1 97 ? 27.778 2.586 -52.813 1.00 84.12 97 ASN A CA 1
ATOM 747 C C . ASN A 1 97 ? 28.088 3.303 -51.495 1.00 84.12 97 ASN A C 1
ATOM 749 O O . ASN A 1 97 ? 27.507 2.951 -50.470 1.00 84.12 97 ASN A O 1
ATOM 753 N N . VAL A 1 98 ? 28.933 4.338 -51.527 1.00 83.69 98 VAL A N 1
ATOM 754 C CA . VAL A 1 98 ? 29.229 5.189 -50.364 1.00 83.69 98 VAL A CA 1
ATOM 755 C C . VAL A 1 98 ? 27.944 5.815 -49.817 1.00 83.69 98 VAL A C 1
ATOM 757 O O . VAL A 1 98 ? 27.627 5.617 -48.644 1.00 83.69 98 VAL A O 1
ATOM 760 N N . LYS A 1 99 ? 27.135 6.456 -50.675 1.00 84.06 99 LYS A N 1
ATOM 761 C CA . LYS A 1 99 ? 25.839 7.042 -50.281 1.00 84.06 99 LYS A CA 1
ATOM 762 C C . LYS A 1 99 ? 24.887 6.002 -49.687 1.00 84.06 99 LYS A C 1
ATOM 764 O O . LYS A 1 99 ? 24.279 6.232 -48.647 1.00 84.06 99 LYS A O 1
ATOM 769 N N . LYS A 1 100 ? 24.786 4.823 -50.309 1.00 85.31 100 LYS A N 1
ATOM 770 C CA . LYS A 1 100 ? 23.941 3.728 -49.810 1.00 85.31 100 LYS A CA 1
ATOM 771 C C . LYS A 1 100 ? 24.397 3.227 -48.435 1.00 85.31 100 LYS A C 1
ATOM 773 O O . LYS A 1 100 ? 23.564 2.927 -47.579 1.00 85.31 100 LYS A O 1
ATOM 778 N N . ASN A 1 101 ? 25.704 3.131 -48.208 1.00 82.25 101 ASN A N 1
ATOM 779 C CA . ASN A 1 101 ? 26.263 2.718 -46.922 1.00 82.25 101 ASN A CA 1
ATOM 780 C C . ASN A 1 101 ? 26.016 3.768 -45.832 1.00 82.25 101 ASN A C 1
ATOM 782 O O . ASN A 1 101 ? 25.639 3.405 -44.718 1.00 82.25 101 ASN A O 1
ATOM 786 N N . GLU A 1 102 ? 26.145 5.052 -46.162 1.00 83.44 102 GLU A N 1
ATOM 787 C CA . GLU A 1 102 ? 25.822 6.159 -45.262 1.00 83.44 102 GLU A CA 1
ATOM 788 C C . GLU A 1 102 ? 24.333 6.162 -44.874 1.00 83.44 102 GLU A C 1
ATOM 790 O O . GLU A 1 102 ? 23.985 6.248 -43.693 1.00 83.44 102 GLU A O 1
ATOM 795 N N . GLU A 1 103 ? 23.431 5.978 -45.843 1.00 85.38 103 GLU A N 1
ATOM 796 C CA . GLU A 1 103 ? 21.995 5.866 -45.580 1.00 85.38 103 GLU A CA 1
ATOM 797 C C . GLU A 1 103 ? 21.663 4.669 -44.685 1.00 85.38 103 GLU A C 1
ATOM 799 O O . GLU A 1 103 ? 20.895 4.805 -43.726 1.00 85.38 103 GLU A O 1
ATOM 804 N N . ASN A 1 104 ? 22.268 3.508 -44.949 1.00 83.94 104 ASN A N 1
ATOM 805 C CA . ASN A 1 104 ? 22.103 2.313 -44.124 1.00 83.94 104 ASN A CA 1
ATOM 806 C C . ASN A 1 104 ? 22.590 2.540 -42.689 1.00 83.94 104 ASN A C 1
ATOM 808 O O . ASN A 1 104 ? 21.900 2.148 -41.743 1.00 83.94 104 ASN A O 1
ATOM 812 N N . LEU A 1 105 ? 23.735 3.207 -42.517 1.00 82.62 105 LEU A N 1
ATOM 813 C CA . LEU A 1 105 ? 24.264 3.586 -41.208 1.00 82.62 105 LEU A CA 1
ATOM 814 C C . LEU A 1 105 ? 23.315 4.557 -40.492 1.00 82.62 105 LEU A C 1
ATOM 816 O O . LEU A 1 105 ? 22.981 4.369 -39.325 1.00 82.62 105 LEU A O 1
ATOM 820 N N . ARG A 1 106 ? 22.781 5.559 -41.195 1.00 84.94 106 ARG A N 1
ATOM 821 C CA . ARG A 1 106 ? 21.802 6.494 -40.623 1.00 84.94 106 ARG A CA 1
ATOM 822 C C . ARG A 1 106 ? 20.527 5.779 -40.175 1.00 84.94 106 ARG A C 1
ATOM 824 O O . ARG A 1 106 ? 19.968 6.088 -39.119 1.00 84.94 106 ARG A O 1
ATOM 831 N N . LEU A 1 107 ? 20.039 4.832 -40.975 1.00 85.69 107 LEU A N 1
ATOM 832 C CA . LEU A 1 107 ? 18.858 4.033 -40.655 1.00 85.69 107 LEU A CA 1
ATOM 833 C C . LEU A 1 107 ? 19.105 3.093 -39.471 1.00 85.69 107 LEU A C 1
ATOM 835 O O . LEU A 1 107 ? 18.224 2.973 -38.613 1.00 85.69 107 LEU A O 1
ATOM 839 N N . SER A 1 108 ? 20.281 2.466 -39.383 1.00 84.50 108 SER A N 1
ATOM 840 C CA . SER A 1 108 ? 20.637 1.596 -38.261 1.00 84.50 108 SER A CA 1
ATOM 841 C C . SER A 1 108 ? 20.756 2.393 -36.958 1.00 84.50 108 SER A C 1
ATOM 843 O O . SER A 1 108 ? 20.112 2.020 -35.978 1.00 84.50 108 SER A O 1
ATOM 845 N N . THR A 1 109 ? 21.416 3.555 -36.963 1.00 84.00 109 THR A N 1
ATOM 846 C CA . THR A 1 109 ? 21.502 4.453 -35.797 1.00 84.00 109 THR A CA 1
ATOM 847 C C . THR A 1 109 ? 20.120 4.920 -35.338 1.00 84.00 109 THR A C 1
ATOM 849 O O . THR A 1 109 ? 19.791 4.848 -34.153 1.00 84.00 109 THR A O 1
ATOM 852 N N . ARG A 1 110 ? 19.234 5.307 -36.271 1.00 87.38 110 ARG A N 1
ATOM 853 C CA . ARG A 1 110 ? 17.832 5.641 -35.946 1.00 87.38 110 ARG A CA 1
ATOM 854 C C . ARG A 1 110 ? 17.079 4.454 -35.344 1.00 87.38 110 ARG A C 1
ATOM 856 O O . ARG A 1 110 ? 16.261 4.639 -34.442 1.00 87.38 110 ARG A O 1
ATOM 863 N N . LYS A 1 111 ? 17.315 3.236 -35.841 1.00 90.12 111 LYS A N 1
ATOM 864 C CA . LYS A 1 111 ? 16.710 2.011 -35.301 1.00 90.12 111 LYS A CA 1
ATOM 865 C C . LYS A 1 111 ? 17.194 1.745 -33.874 1.00 90.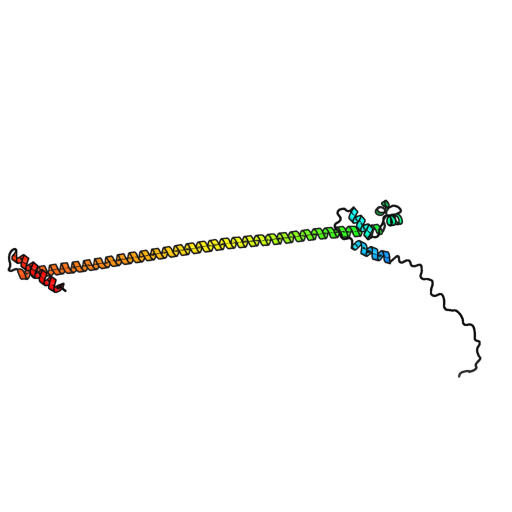12 111 LYS A C 1
ATOM 867 O O . LYS A 1 111 ? 16.355 1.441 -33.028 1.00 90.12 111 LYS A O 1
ATOM 872 N N . ILE A 1 112 ? 18.490 1.908 -33.602 1.00 87.44 112 ILE A N 1
ATOM 873 C CA . ILE A 1 112 ? 19.085 1.761 -32.264 1.00 87.44 112 ILE A CA 1
ATOM 874 C C . ILE A 1 112 ? 18.465 2.770 -31.294 1.00 87.44 112 ILE A C 1
ATOM 876 O O . ILE A 1 112 ? 17.870 2.345 -30.306 1.00 87.44 112 ILE A O 1
ATOM 880 N N . GLY A 1 113 ? 18.434 4.062 -31.635 1.00 88.94 113 GLY A N 1
ATOM 881 C CA . GLY A 1 113 ? 17.829 5.084 -30.770 1.00 88.94 113 GLY A CA 1
ATOM 882 C C . GLY A 1 113 ? 16.343 4.833 -30.469 1.00 88.94 113 GLY A C 1
ATOM 883 O O . GLY A 1 113 ? 15.878 5.022 -29.344 1.00 88.94 113 GLY A O 1
ATOM 884 N N . ARG A 1 114 ? 15.571 4.312 -31.437 1.00 87.81 114 ARG A N 1
ATOM 885 C CA . ARG A 1 114 ? 14.176 3.888 -31.191 1.00 87.81 114 ARG A CA 1
ATOM 886 C C . ARG A 1 114 ? 14.085 2.697 -30.235 1.00 87.81 114 ARG A C 1
ATOM 888 O O . ARG A 1 114 ? 13.143 2.632 -29.444 1.00 87.81 114 ARG A O 1
ATOM 895 N N . MET A 1 115 ? 14.998 1.730 -30.335 1.00 88.25 115 MET A N 1
ATOM 896 C CA . MET A 1 115 ? 15.034 0.579 -29.427 1.00 88.25 115 MET A CA 1
ATOM 897 C C . MET A 1 115 ? 15.407 1.014 -28.009 1.00 88.25 115 MET A C 1
ATOM 899 O O . MET A 1 115 ? 14.695 0.656 -27.071 1.00 88.25 115 MET A O 1
ATOM 903 N N . GLU A 1 116 ? 16.435 1.847 -27.860 1.00 87.56 116 GLU A N 1
ATOM 904 C CA . GLU A 1 116 ? 16.850 2.423 -26.578 1.00 87.56 116 GLU A CA 1
ATOM 905 C C . GLU A 1 116 ? 15.718 3.224 -25.927 1.00 87.56 116 GLU A C 1
ATOM 907 O O . GLU A 1 116 ? 15.376 2.974 -24.770 1.00 87.56 116 GLU A O 1
ATOM 912 N N . GLY A 1 117 ? 15.034 4.088 -26.687 1.00 89.88 117 GLY A N 1
ATOM 913 C CA . GLY A 1 117 ? 13.878 4.839 -26.190 1.00 89.88 117 GLY A CA 1
ATOM 914 C C . GLY A 1 117 ? 12.730 3.940 -25.710 1.00 89.88 117 GLY A C 1
ATOM 915 O O . GLY A 1 117 ? 12.115 4.199 -24.673 1.00 89.88 117 GLY A O 1
ATOM 916 N N . ARG A 1 118 ? 12.454 2.825 -26.407 1.00 90.62 118 ARG A N 1
ATOM 917 C CA . ARG A 1 118 ? 11.456 1.832 -25.957 1.00 90.62 118 ARG A CA 1
ATOM 918 C C . ARG A 1 118 ? 11.885 1.125 -24.671 1.00 90.62 118 ARG A C 1
ATOM 920 O O . ARG A 1 118 ? 11.035 0.883 -23.813 1.00 90.62 118 ARG A O 1
ATOM 927 N N . ILE A 1 119 ? 13.165 0.780 -24.536 1.00 89.94 119 ILE A N 1
ATOM 928 C CA . ILE A 1 119 ? 13.712 0.139 -23.332 1.00 89.94 119 ILE A CA 1
ATOM 929 C C . ILE A 1 119 ? 13.606 1.094 -22.139 1.00 89.94 119 ILE A C 1
ATOM 931 O O . ILE A 1 119 ? 13.039 0.714 -21.114 1.00 89.94 119 ILE A O 1
ATOM 935 N N . GLN A 1 120 ? 14.050 2.343 -22.287 1.00 87.38 120 GLN A N 1
ATOM 936 C CA . GLN A 1 120 ? 13.963 3.360 -21.234 1.00 87.38 120 GLN A CA 1
ATOM 937 C C . GLN A 1 120 ? 12.517 3.624 -20.801 1.00 87.38 120 GLN A C 1
ATOM 939 O O . GLN A 1 120 ? 12.232 3.686 -19.601 1.00 87.38 120 GLN A O 1
ATOM 944 N N . LYS A 1 121 ? 11.576 3.695 -21.755 1.00 89.25 121 LYS A N 1
ATOM 945 C CA . LYS A 1 121 ? 10.148 3.829 -21.443 1.00 89.25 121 LYS A CA 1
ATOM 946 C C . LYS A 1 121 ? 9.639 2.639 -20.627 1.00 89.25 121 LYS A C 1
ATOM 948 O O . LYS A 1 121 ? 9.050 2.840 -19.572 1.00 89.25 121 LYS A O 1
ATOM 953 N N . ARG A 1 122 ? 9.932 1.402 -21.049 1.00 87.56 122 ARG A N 1
ATOM 954 C CA . ARG A 1 122 ? 9.543 0.190 -20.301 1.00 87.56 122 ARG A CA 1
ATOM 955 C C . ARG A 1 122 ? 10.131 0.155 -18.890 1.00 87.56 122 ARG A C 1
ATOM 957 O O . ARG A 1 122 ? 9.438 -0.260 -17.965 1.00 87.56 122 ARG A O 1
ATOM 964 N N . LEU A 1 123 ? 11.388 0.564 -18.714 1.00 85.75 123 LEU A N 1
ATOM 965 C CA . LEU A 1 123 ? 12.025 0.636 -17.395 1.00 85.75 123 LEU A CA 1
ATOM 966 C C . LEU A 1 123 ? 11.345 1.680 -16.500 1.00 85.75 123 LEU A C 1
ATOM 968 O O . LEU A 1 123 ? 11.055 1.392 -15.340 1.00 85.75 123 LEU A O 1
ATOM 972 N N . THR A 1 124 ? 11.020 2.846 -17.058 1.00 89.94 124 THR A N 1
ATOM 973 C CA . THR A 1 124 ? 10.281 3.912 -16.364 1.00 89.94 124 THR A CA 1
ATOM 974 C C . THR A 1 124 ? 8.864 3.477 -15.984 1.00 89.94 124 THR A C 1
ATOM 976 O O . THR A 1 124 ? 8.409 3.723 -14.871 1.00 89.94 124 THR A O 1
ATOM 979 N N . ASP A 1 125 ? 8.156 2.795 -16.881 1.00 92.62 125 ASP A N 1
ATOM 980 C CA . ASP A 1 125 ? 6.804 2.309 -16.603 1.00 92.62 125 ASP A CA 1
ATOM 981 C C . ASP A 1 125 ? 6.827 1.223 -15.514 1.00 92.62 125 ASP A C 1
ATOM 983 O O . ASP A 1 125 ? 6.012 1.250 -14.590 1.00 92.62 125 ASP A O 1
ATOM 987 N N . ARG A 1 126 ? 7.816 0.315 -15.545 1.00 88.06 126 ARG A N 1
ATOM 988 C CA . ARG A 1 126 ? 8.023 -0.689 -14.487 1.00 88.06 126 ARG A CA 1
ATOM 989 C C . ARG A 1 126 ? 8.329 -0.054 -13.133 1.00 88.06 126 ARG A C 1
ATOM 991 O O . ARG A 1 126 ? 7.787 -0.506 -12.125 1.00 88.06 126 ARG A O 1
ATOM 998 N N . SER A 1 127 ? 9.177 0.976 -13.084 1.00 85.25 127 SER A N 1
ATOM 999 C CA . SER A 1 127 ? 9.500 1.655 -11.823 1.00 85.25 127 SER A CA 1
ATOM 1000 C C . SER A 1 127 ? 8.281 2.383 -11.250 1.00 85.25 127 SER A C 1
ATOM 1002 O O . SER A 1 127 ? 8.000 2.245 -10.059 1.00 85.25 127 SER A O 1
ATOM 1004 N N . LYS A 1 128 ? 7.489 3.054 -12.099 1.00 88.00 128 LYS A N 1
ATOM 1005 C CA . LYS A 1 128 ? 6.211 3.672 -11.712 1.00 88.00 128 LYS A CA 1
ATOM 1006 C C . LYS A 1 128 ? 5.209 2.646 -11.185 1.00 88.00 128 LYS A C 1
ATOM 1008 O O . LYS A 1 128 ? 4.636 2.866 -10.121 1.00 88.00 128 LYS A O 1
ATOM 1013 N N . MET A 1 129 ? 5.033 1.513 -11.870 1.00 90.25 129 MET A N 1
ATOM 1014 C CA . MET A 1 129 ? 4.149 0.439 -11.401 1.00 90.25 129 MET A CA 1
ATOM 1015 C C . MET A 1 129 ? 4.601 -0.125 -10.050 1.00 90.25 129 MET A C 1
ATOM 1017 O O . MET A 1 129 ? 3.779 -0.282 -9.149 1.00 90.25 129 MET A O 1
ATOM 1021 N N . LYS A 1 130 ? 5.905 -0.372 -9.870 1.00 91.69 130 LYS A N 1
ATOM 1022 C CA . LYS A 1 130 ? 6.459 -0.854 -8.595 1.00 91.69 130 LYS A CA 1
ATOM 1023 C C . LYS A 1 130 ? 6.228 0.151 -7.461 1.00 91.69 130 LYS A C 1
ATOM 1025 O O . LYS A 1 130 ? 5.834 -0.239 -6.364 1.00 91.69 130 LYS A O 1
ATOM 1030 N N . LEU A 1 131 ? 6.420 1.444 -7.727 1.00 90.69 131 LEU A N 1
ATOM 1031 C CA . LEU A 1 131 ? 6.139 2.506 -6.760 1.00 90.69 131 LEU A CA 1
ATOM 1032 C C . LEU A 1 131 ? 4.650 2.550 -6.386 1.00 90.69 131 LEU A C 1
ATOM 1034 O O . LEU A 1 131 ? 4.318 2.600 -5.204 1.00 90.69 131 LEU A O 1
ATOM 1038 N N . GLN A 1 132 ? 3.752 2.473 -7.370 1.00 89.12 132 GLN A N 1
ATOM 1039 C CA . GLN A 1 132 ? 2.308 2.435 -7.125 1.00 89.12 132 GLN A CA 1
ATOM 1040 C C . GLN A 1 132 ? 1.899 1.214 -6.292 1.00 89.12 132 GLN A C 1
ATOM 1042 O O . GLN A 1 132 ? 1.147 1.360 -5.329 1.00 89.12 132 GLN A O 1
ATOM 1047 N N . GLN A 1 133 ? 2.430 0.027 -6.601 1.00 89.56 133 GLN A N 1
ATOM 1048 C CA . GLN A 1 133 ? 2.189 -1.186 -5.813 1.00 89.56 133 GLN A CA 1
ATOM 1049 C C . GLN A 1 133 ? 2.661 -1.027 -4.364 1.00 89.56 133 GLN A C 1
ATOM 1051 O O . GLN A 1 133 ? 1.919 -1.360 -3.441 1.00 89.56 133 GLN A O 1
ATOM 1056 N N . ASN A 1 134 ? 3.847 -0.451 -4.148 1.00 90.31 134 ASN A N 1
ATOM 1057 C CA . ASN A 1 134 ? 4.348 -0.165 -2.804 1.00 90.31 134 ASN A CA 1
ATOM 1058 C C . ASN A 1 134 ? 3.422 0.790 -2.040 1.00 90.31 134 ASN A C 1
ATOM 1060 O O . ASN A 1 134 ? 3.087 0.515 -0.890 1.00 90.31 134 ASN A O 1
ATOM 1064 N N . ILE A 1 135 ? 2.948 1.865 -2.675 1.00 89.38 135 ILE A N 1
ATOM 1065 C CA . ILE A 1 135 ? 2.005 2.809 -2.055 1.00 89.38 135 ILE A CA 1
ATOM 1066 C C . ILE A 1 135 ? 0.702 2.100 -1.661 1.00 89.38 135 ILE A C 1
ATOM 1068 O O . ILE A 1 135 ? 0.198 2.302 -0.555 1.00 89.38 135 ILE A O 1
ATOM 1072 N N . VAL A 1 136 ? 0.158 1.249 -2.535 1.00 92.25 136 VAL A N 1
ATOM 1073 C CA . VAL A 1 136 ? -1.054 0.468 -2.242 1.00 92.25 136 VAL A CA 1
ATOM 1074 C C . VAL A 1 136 ? -0.826 -0.481 -1.066 1.00 92.25 136 VAL A C 1
ATOM 1076 O O . VAL A 1 136 ? -1.669 -0.548 -0.171 1.00 92.25 136 VAL A O 1
ATOM 1079 N N . ASN A 1 137 ? 0.310 -1.1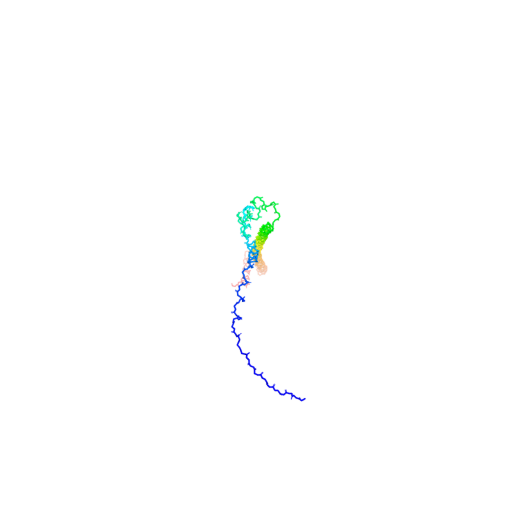78 -1.028 1.00 92.44 137 ASN A N 1
ATOM 1080 C CA . ASN A 1 137 ? 0.650 -2.096 0.058 1.00 92.44 137 ASN A CA 1
ATOM 1081 C C . ASN A 1 137 ? 0.803 -1.366 1.395 1.00 92.44 137 ASN A C 1
ATOM 1083 O O . ASN A 1 137 ? 0.232 -1.802 2.392 1.00 92.44 137 ASN A O 1
ATOM 1087 N N . VAL A 1 138 ? 1.489 -0.219 1.411 1.00 89.88 138 VAL A N 1
ATOM 1088 C CA . VAL A 1 138 ? 1.606 0.623 2.609 1.00 89.88 138 VAL A CA 1
ATOM 1089 C C . VAL A 1 138 ? 0.220 1.044 3.091 1.00 89.88 138 VAL A C 1
ATOM 1091 O O . VAL A 1 138 ? -0.109 0.803 4.246 1.00 89.88 138 VAL A O 1
ATOM 1094 N N . ARG A 1 139 ? -0.642 1.568 2.209 1.00 87.00 139 ARG A N 1
ATOM 1095 C CA . ARG A 1 139 ? -2.014 1.966 2.577 1.00 87.00 139 ARG A CA 1
ATOM 1096 C C . ARG A 1 139 ? -2.831 0.806 3.151 1.00 87.00 139 ARG A C 1
ATOM 1098 O O . ARG A 1 139 ? -3.508 0.988 4.161 1.00 87.00 139 ARG A O 1
ATOM 1105 N N . LYS A 1 140 ? -2.757 -0.382 2.538 1.00 91.56 140 LYS A N 1
ATOM 1106 C CA . LYS A 1 140 ? -3.438 -1.592 3.031 1.00 91.56 140 LYS A CA 1
ATOM 1107 C C . LYS A 1 140 ? -2.947 -1.980 4.425 1.00 91.56 140 LYS A C 1
ATOM 1109 O O . LYS A 1 140 ? -3.770 -2.203 5.310 1.00 91.56 140 LYS A O 1
ATOM 1114 N N . ASN A 1 141 ? -1.633 -1.994 4.636 1.00 91.06 141 ASN A N 1
ATOM 1115 C CA . ASN A 1 141 ? -1.037 -2.343 5.925 1.00 91.06 141 ASN A CA 1
ATOM 1116 C C . ASN A 1 141 ? -1.372 -1.305 7.004 1.00 91.06 141 ASN A C 1
ATOM 1118 O O . ASN A 1 141 ? -1.740 -1.675 8.116 1.00 91.06 141 ASN A O 1
ATOM 1122 N N . THR A 1 142 ? -1.333 -0.009 6.683 1.00 91.31 142 THR A N 1
ATOM 1123 C CA . THR A 1 142 ? -1.739 1.060 7.607 1.00 91.31 142 THR A CA 1
ATOM 1124 C C . THR A 1 142 ? -3.210 0.925 8.005 1.00 91.31 142 THR A C 1
ATOM 1126 O O . THR A 1 142 ? -3.527 0.998 9.191 1.00 91.31 142 THR A O 1
ATOM 1129 N N . ALA A 1 143 ? -4.107 0.669 7.047 1.00 88.69 143 ALA A N 1
ATOM 1130 C CA . ALA A 1 143 ? -5.527 0.462 7.327 1.00 88.69 143 ALA A CA 1
ATOM 1131 C C . ALA A 1 143 ? -5.779 -0.801 8.170 1.00 88.69 143 ALA A C 1
ATOM 1133 O O . ALA A 1 143 ? -6.588 -0.772 9.098 1.00 88.69 143 ALA A O 1
ATOM 1134 N N . ALA A 1 144 ? -5.066 -1.897 7.891 1.00 89.69 144 ALA A N 1
ATOM 1135 C CA . ALA A 1 144 ? -5.136 -3.123 8.684 1.00 89.69 144 ALA A CA 1
ATOM 1136 C C . ALA A 1 144 ? -4.667 -2.889 10.130 1.00 89.69 144 ALA A C 1
ATOM 1138 O O . ALA A 1 144 ? -5.366 -3.262 11.071 1.00 89.69 144 ALA A O 1
ATOM 1139 N N . ASN A 1 145 ? -3.545 -2.188 10.316 1.00 89.19 145 ASN A N 1
ATOM 1140 C CA . ASN A 1 145 ? -3.026 -1.837 11.638 1.00 89.19 145 ASN A CA 1
ATOM 1141 C C . ASN A 1 145 ? -3.984 -0.924 12.414 1.00 89.19 145 ASN A C 1
ATOM 1143 O O . ASN A 1 145 ? -4.189 -1.125 13.610 1.00 89.19 145 ASN A O 1
ATOM 1147 N N . ALA A 1 146 ? -4.609 0.050 11.747 1.00 86.62 146 ALA A N 1
ATOM 1148 C CA . ALA A 1 146 ? -5.622 0.902 12.365 1.00 86.62 146 ALA A CA 1
ATOM 1149 C C . ALA A 1 146 ? -6.840 0.088 12.837 1.00 86.62 146 ALA A C 1
ATOM 1151 O O . ALA A 1 146 ? -7.295 0.267 13.964 1.00 86.62 146 ALA A O 1
ATOM 1152 N N . ARG A 1 147 ? -7.323 -0.859 12.019 1.00 85.44 147 ARG A N 1
ATOM 1153 C CA . ARG A 1 147 ? -8.418 -1.772 12.395 1.00 85.44 147 ARG A CA 1
ATOM 1154 C C . ARG A 1 147 ? -8.044 -2.686 13.559 1.00 85.44 147 ARG A C 1
ATOM 1156 O O . ARG A 1 147 ? -8.861 -2.881 14.450 1.00 85.44 147 ARG A O 1
ATOM 1163 N N . LEU A 1 148 ? -6.824 -3.225 13.580 1.00 89.00 148 LEU A N 1
ATOM 1164 C CA . LEU A 1 148 ? -6.341 -4.049 14.693 1.00 89.00 148 LEU A CA 1
ATOM 1165 C C . LEU A 1 148 ? -6.315 -3.258 16.005 1.00 89.00 148 LEU A C 1
ATOM 1167 O O . LEU A 1 148 ? -6.845 -3.740 17.004 1.00 89.00 148 LEU A O 1
ATOM 1171 N N . LYS A 1 149 ? -5.783 -2.029 15.985 1.00 87.25 149 LYS A N 1
ATOM 1172 C CA . LYS A 1 149 ? -5.786 -1.133 17.153 1.00 87.25 149 LYS A CA 1
ATOM 1173 C C . LYS A 1 149 ? -7.205 -0.791 17.610 1.00 87.25 149 LYS A C 1
ATOM 1175 O O . LYS A 1 149 ? -7.490 -0.852 18.802 1.00 87.25 149 LYS A O 1
ATOM 1180 N N . LEU A 1 150 ? -8.104 -0.483 16.672 1.00 88.25 150 LEU A N 1
ATOM 1181 C CA . LEU A 1 150 ? -9.513 -0.230 16.978 1.00 88.25 150 LEU A CA 1
ATOM 1182 C C . LEU A 1 150 ? -10.145 -1.447 17.666 1.00 88.25 150 LEU A C 1
ATOM 1184 O O . LEU A 1 150 ? -10.695 -1.311 18.750 1.00 88.25 150 LEU A O 1
ATOM 1188 N N . ASN A 1 151 ? -9.990 -2.641 17.091 1.00 84.56 151 ASN A N 1
ATOM 1189 C CA . ASN A 1 151 ? -10.552 -3.875 17.639 1.00 84.56 151 ASN A CA 1
ATOM 1190 C C . ASN A 1 151 ? -10.001 -4.202 19.034 1.00 84.56 151 ASN A C 1
ATOM 1192 O O . ASN A 1 151 ? -10.755 -4.664 19.888 1.00 84.56 151 ASN A O 1
ATOM 1196 N N . GLN A 1 152 ? -8.709 -3.965 19.281 1.00 84.44 152 GLN A N 1
ATOM 1197 C CA . GLN A 1 152 ? -8.114 -4.119 20.611 1.00 84.44 152 GLN A CA 1
ATOM 1198 C C . GLN A 1 152 ? -8.748 -3.157 21.624 1.00 84.44 152 GLN A C 1
ATOM 1200 O O . GLN A 1 152 ? -9.161 -3.595 22.696 1.00 84.44 152 GLN A O 1
ATOM 1205 N N . ASN A 1 153 ? -8.918 -1.884 21.258 1.00 83.94 153 ASN A N 1
ATOM 1206 C CA . ASN A 1 153 ? -9.565 -0.887 22.114 1.00 83.94 153 ASN A CA 1
ATOM 1207 C C . ASN A 1 153 ? -11.051 -1.202 22.360 1.00 83.94 153 ASN A C 1
ATOM 1209 O O . ASN A 1 153 ? -11.559 -1.025 23.467 1.00 83.94 153 ASN A O 1
ATOM 1213 N N . THR A 1 154 ? -11.772 -1.696 21.352 1.00 79.75 154 THR A N 1
ATOM 1214 C CA . THR A 1 154 ? -13.179 -2.087 21.511 1.00 79.75 154 THR A CA 1
ATOM 1215 C C . THR A 1 154 ? -13.318 -3.320 22.406 1.00 79.75 154 THR A C 1
ATOM 1217 O O . THR A 1 154 ? -14.216 -3.375 23.242 1.00 79.75 154 THR A O 1
ATOM 1220 N N . ARG A 1 155 ? -12.410 -4.298 22.293 1.00 81.00 155 ARG A N 1
ATOM 1221 C CA . ARG A 1 155 ? -12.395 -5.468 23.186 1.00 81.00 155 ARG A CA 1
ATOM 1222 C C . ARG A 1 155 ? -12.108 -5.073 24.633 1.00 81.00 155 ARG A C 1
ATOM 1224 O O . ARG A 1 155 ? -12.860 -5.488 25.509 1.00 81.00 155 ARG A O 1
ATOM 1231 N N . SER A 1 156 ? -11.097 -4.236 24.879 1.00 82.94 156 SER A N 1
ATOM 1232 C CA . SER A 1 156 ? -10.758 -3.803 26.242 1.00 82.94 156 SER A CA 1
ATOM 1233 C C . SER A 1 156 ? -11.879 -2.985 26.887 1.00 82.94 156 SER A C 1
ATOM 1235 O O . SER A 1 156 ? -12.215 -3.192 28.051 1.00 82.94 156 SER A O 1
ATOM 1237 N N . THR A 1 157 ? -12.530 -2.102 26.126 1.00 81.19 157 THR A N 1
ATOM 1238 C CA . THR A 1 157 ? -13.692 -1.345 26.615 1.00 81.19 157 THR A CA 1
ATOM 1239 C C . THR A 1 157 ? -14.884 -2.256 26.906 1.00 81.19 157 THR A C 1
ATOM 1241 O O . THR A 1 157 ? -15.510 -2.111 27.956 1.00 81.19 157 THR A O 1
ATOM 1244 N N . GLN A 1 158 ? -15.175 -3.236 26.047 1.00 85.00 158 GLN A N 1
ATOM 1245 C CA . GLN A 1 158 ? -16.244 -4.207 26.290 1.00 85.00 158 GLN A CA 1
ATOM 1246 C C . GLN A 1 158 ? -15.973 -5.071 27.531 1.00 85.00 158 GLN A C 1
ATOM 1248 O O . GLN A 1 158 ? -16.892 -5.342 28.306 1.00 85.00 158 GLN A O 1
ATOM 1253 N N . GLU A 1 159 ? -14.727 -5.488 27.738 1.00 82.00 159 GLU A N 1
ATOM 1254 C CA . GLU A 1 159 ? -14.309 -6.256 28.909 1.00 82.00 159 GLU A CA 1
ATOM 1255 C C . GLU A 1 159 ? -14.426 -5.429 30.196 1.00 82.00 159 GLU A C 1
ATOM 1257 O O . GLU A 1 159 ? -15.033 -5.887 31.164 1.00 82.00 159 GLU A O 1
ATOM 1262 N N . ASN A 1 160 ? -13.998 -4.163 30.172 1.00 84.19 160 ASN A N 1
ATOM 1263 C CA . ASN A 1 160 ? -14.182 -3.233 31.290 1.00 84.19 160 ASN A CA 1
ATOM 1264 C C . ASN A 1 160 ? -15.664 -3.030 31.641 1.00 84.19 160 ASN A C 1
ATOM 1266 O O . ASN A 1 160 ? -16.030 -3.047 32.818 1.00 84.19 160 ASN A O 1
ATOM 1270 N N . ILE A 1 161 ? -16.535 -2.887 30.635 1.00 84.44 161 ILE A N 1
ATOM 1271 C CA . ILE A 1 161 ? -17.985 -2.763 30.843 1.00 84.44 161 ILE A CA 1
ATOM 1272 C C . ILE A 1 161 ? -18.546 -4.032 31.492 1.00 84.44 161 ILE A C 1
ATOM 1274 O O . ILE A 1 161 ? -19.304 -3.935 32.457 1.00 84.44 161 ILE A O 1
ATOM 1278 N N . ARG A 1 162 ? -18.166 -5.222 31.007 1.00 85.38 162 ARG A N 1
ATOM 1279 C CA . ARG A 1 162 ? -18.610 -6.498 31.594 1.00 85.38 162 ARG A CA 1
ATOM 1280 C C . ARG A 1 162 ? -18.191 -6.616 33.057 1.00 85.38 162 ARG A C 1
ATOM 1282 O O . ARG A 1 162 ? -19.029 -6.934 33.898 1.00 85.38 162 ARG A O 1
ATOM 1289 N N . THR A 1 163 ? -16.938 -6.299 33.373 1.00 83.56 163 THR A N 1
ATOM 1290 C CA . THR A 1 163 ? -16.421 -6.332 34.748 1.00 83.56 163 THR A CA 1
ATOM 1291 C C . THR A 1 163 ? -17.168 -5.351 35.650 1.00 83.56 163 THR A C 1
ATOM 1293 O O . THR A 1 163 ? -17.592 -5.720 36.745 1.00 83.56 163 THR A O 1
ATOM 1296 N N . PHE A 1 164 ? -17.419 -4.127 35.176 1.00 84.12 164 PHE A N 1
ATOM 1297 C CA . PHE A 1 164 ? -18.189 -3.130 35.921 1.00 84.12 164 PHE A CA 1
ATOM 1298 C C . PHE A 1 164 ? -19.638 -3.575 36.177 1.00 84.12 164 PHE A C 1
ATOM 1300 O O . PHE A 1 164 ? -20.140 -3.455 37.298 1.00 84.12 164 PHE A O 1
ATOM 1307 N N . VAL A 1 165 ? -20.314 -4.127 35.164 1.00 86.62 165 VAL A N 1
ATOM 1308 C CA . VAL A 1 165 ? -21.693 -4.631 35.284 1.00 86.62 165 VAL A CA 1
ATOM 1309 C C . VAL A 1 165 ? -21.768 -5.808 36.258 1.00 86.62 165 VAL A C 1
ATOM 1311 O O . VAL A 1 165 ? -22.661 -5.826 37.106 1.00 86.62 165 VAL A O 1
ATOM 1314 N N . ASN A 1 166 ? -20.814 -6.740 36.196 1.00 87.75 166 ASN A N 1
ATOM 1315 C CA . ASN A 1 166 ? -20.736 -7.877 37.115 1.00 87.75 166 ASN A CA 1
ATOM 1316 C C . ASN A 1 166 ? -20.488 -7.429 38.562 1.00 87.75 166 ASN A C 1
ATOM 1318 O O . ASN A 1 166 ? -21.161 -7.896 39.477 1.00 87.75 166 ASN A O 1
ATOM 1322 N N . ALA A 1 167 ? -19.583 -6.473 38.785 1.00 82.25 167 ALA A N 1
ATOM 1323 C CA . ALA A 1 167 ? -19.352 -5.923 40.119 1.00 82.25 167 ALA A CA 1
ATOM 1324 C C . ALA A 1 167 ? -20.609 -5.225 40.670 1.00 82.25 167 ALA A C 1
ATOM 1326 O O . ALA A 1 167 ? -20.967 -5.384 41.840 1.00 82.25 167 ALA A O 1
ATOM 1327 N N . ARG A 1 168 ? -21.325 -4.475 39.822 1.00 85.06 168 ARG A N 1
ATOM 1328 C CA . ARG A 1 168 ? -22.577 -3.809 40.202 1.00 85.06 168 ARG A CA 1
ATOM 1329 C C . ARG A 1 168 ? -23.685 -4.810 40.538 1.00 85.06 168 ARG A C 1
ATOM 1331 O O . ARG A 1 168 ? -24.411 -4.596 41.510 1.00 85.06 168 ARG A O 1
ATOM 1338 N N . SER A 1 169 ? -23.832 -5.881 39.756 1.00 86.06 169 SER A N 1
ATOM 1339 C CA . SER A 1 169 ? -24.844 -6.912 40.005 1.00 86.06 169 SER A CA 1
ATOM 1340 C C . SER A 1 169 ? -24.547 -7.689 41.287 1.00 86.06 169 SER A C 1
ATOM 1342 O O . SER A 1 169 ? -25.450 -7.847 42.106 1.00 86.06 169 SER A O 1
ATOM 1344 N N . GLN A 1 170 ? -23.288 -8.067 41.531 1.00 86.81 170 GLN A N 1
ATOM 1345 C CA . GLN A 1 170 ? -22.866 -8.725 42.771 1.00 86.81 170 GLN A CA 1
ATOM 1346 C C . GLN A 1 170 ? -23.160 -7.873 44.008 1.00 86.81 170 GLN A C 1
ATOM 1348 O O . GLN A 1 170 ? -23.753 -8.374 44.962 1.00 86.81 170 GLN A O 1
ATOM 1353 N N . ARG A 1 171 ? -22.834 -6.571 43.978 1.00 81.19 171 ARG A N 1
ATOM 1354 C CA . ARG A 1 171 ? -23.179 -5.651 45.076 1.00 81.19 171 ARG A CA 1
ATOM 1355 C C . ARG A 1 171 ? -24.683 -5.619 45.331 1.00 81.19 171 ARG A C 1
ATOM 1357 O O . ARG A 1 171 ? -25.106 -5.719 46.474 1.00 81.19 171 ARG A O 1
ATOM 1364 N N . ARG A 1 172 ? -25.498 -5.546 44.274 1.00 87.31 172 ARG A N 1
ATOM 1365 C CA . ARG A 1 172 ? -26.963 -5.541 44.405 1.00 87.31 172 ARG A CA 1
ATOM 1366 C C . ARG A 1 172 ? -27.489 -6.828 45.042 1.00 87.31 172 ARG A C 1
ATOM 1368 O O . ARG A 1 172 ? -28.381 -6.756 45.881 1.00 87.31 172 ARG A O 1
ATOM 1375 N N . VAL A 1 173 ? -26.940 -7.982 44.663 1.00 89.12 173 VAL A N 1
ATOM 1376 C CA . VAL A 1 17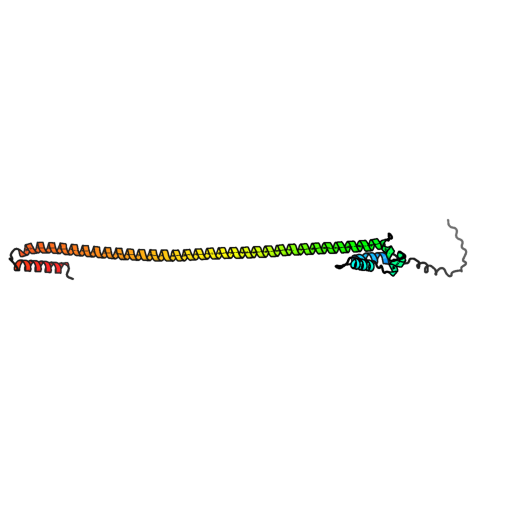3 ? -27.306 -9.280 45.252 1.00 89.12 173 VAL A CA 1
ATOM 1377 C C . VAL A 1 173 ? -26.935 -9.325 46.735 1.00 89.12 173 VAL A C 1
ATOM 1379 O O . VAL A 1 173 ? -27.764 -9.724 47.548 1.00 89.12 173 VAL A O 1
ATOM 1382 N N . GLN A 1 174 ? -25.741 -8.854 47.106 1.00 87.69 174 GLN A N 1
ATOM 1383 C CA . GLN A 1 174 ? -25.320 -8.773 48.508 1.00 87.69 174 GLN A CA 1
ATOM 1384 C C . GLN A 1 174 ? -26.228 -7.851 49.328 1.00 87.69 174 GLN A C 1
ATOM 1386 O O . GLN A 1 174 ? -26.680 -8.245 50.400 1.00 87.69 174 GLN A O 1
ATOM 1391 N N . THR A 1 175 ? -26.560 -6.663 48.813 1.00 87.06 175 THR A N 1
ATOM 1392 C CA . THR A 1 175 ? -27.485 -5.741 49.487 1.00 87.06 175 THR A CA 1
ATOM 1393 C C . THR A 1 175 ? -28.869 -6.366 49.655 1.00 87.06 175 THR A C 1
ATOM 1395 O O . THR A 1 175 ? -29.422 -6.326 50.746 1.00 87.06 175 THR A O 1
ATOM 1398 N N . GLN A 1 176 ? -29.410 -7.020 48.622 1.00 89.88 176 GLN A N 1
ATOM 1399 C CA . GLN A 1 176 ? -30.700 -7.709 48.729 1.00 89.88 176 GLN A CA 1
ATOM 1400 C C . GLN A 1 176 ? -30.672 -8.861 49.738 1.00 89.88 176 GLN A C 1
ATOM 1402 O O . GLN A 1 176 ? -31.648 -9.062 50.457 1.00 89.88 176 GLN A O 1
ATOM 1407 N N . ALA A 1 177 ? -29.575 -9.617 49.813 1.00 90.00 177 ALA A N 1
ATOM 1408 C CA . ALA A 1 177 ? -29.414 -10.669 50.811 1.00 90.00 177 ALA A CA 1
ATOM 1409 C C . ALA A 1 177 ? -29.365 -10.088 52.235 1.00 90.00 177 ALA A C 1
ATOM 1411 O O . ALA A 1 177 ? -30.055 -10.585 53.123 1.00 90.00 177 ALA A O 1
ATOM 1412 N N . GLN A 1 178 ? -28.627 -8.993 52.444 1.00 91.50 178 GLN A N 1
ATOM 1413 C CA . GLN A 1 178 ? -28.589 -8.283 53.726 1.00 91.50 178 GLN A CA 1
ATOM 1414 C C . GLN A 1 178 ? -29.961 -7.719 54.116 1.00 91.50 178 GLN A C 1
ATOM 1416 O O . GLN A 1 178 ? -30.380 -7.872 55.261 1.00 91.50 178 GLN A O 1
ATOM 1421 N N . GLU A 1 179 ? -30.692 -7.121 53.172 1.00 89.81 179 GLU A N 1
ATOM 1422 C CA . GLU A 1 179 ? -32.054 -6.627 53.399 1.00 89.81 179 GLU A CA 1
ATOM 1423 C C . GLU A 1 179 ? -33.016 -7.753 53.790 1.00 89.81 179 GLU A C 1
ATOM 1425 O O . GLU A 1 179 ? -33.824 -7.573 54.701 1.00 89.81 179 GLU A O 1
ATOM 1430 N N . ARG A 1 180 ? -32.932 -8.921 53.137 1.00 91.19 180 ARG A N 1
ATOM 1431 C CA . ARG A 1 180 ? -33.744 -10.096 53.493 1.00 91.19 180 ARG A CA 1
ATOM 1432 C C . ARG A 1 180 ? -33.422 -10.586 54.901 1.00 91.19 180 ARG A C 1
ATOM 1434 O O . ARG A 1 180 ? -34.347 -10.726 55.694 1.00 91.19 180 ARG A O 1
ATOM 1441 N N . ASN A 1 181 ? -32.139 -10.739 55.229 1.00 90.50 181 ASN A N 1
ATOM 1442 C CA . ASN A 1 181 ? -31.707 -11.143 56.568 1.00 90.50 181 ASN A CA 1
ATOM 1443 C C . ASN A 1 181 ? -32.174 -10.149 57.642 1.00 90.50 181 ASN A C 1
ATOM 1445 O O . ASN A 1 181 ? -32.622 -10.555 58.711 1.00 90.50 181 ASN A O 1
ATOM 1449 N N . LEU A 1 182 ? -32.107 -8.841 57.371 1.00 90.19 182 LEU A N 1
ATOM 1450 C CA . LEU A 1 182 ? -32.601 -7.816 58.295 1.00 90.19 182 LEU A CA 1
ATOM 1451 C C . LEU A 1 182 ? -34.120 -7.884 58.476 1.00 90.19 182 LEU A C 1
ATOM 1453 O O . LEU A 1 182 ? -34.598 -7.772 59.604 1.00 90.19 182 LEU A O 1
ATOM 1457 N N . ARG A 1 183 ? -34.883 -8.080 57.394 1.00 91.31 183 ARG A N 1
ATOM 1458 C CA . ARG A 1 183 ? -36.344 -8.237 57.468 1.00 91.31 183 ARG A CA 1
ATOM 1459 C C . ARG A 1 183 ? -36.734 -9.471 58.272 1.00 91.31 183 ARG A C 1
ATOM 1461 O O . ARG A 1 183 ? -37.567 -9.359 59.162 1.00 91.31 183 ARG A O 1
ATOM 1468 N N . GLU A 1 184 ? -36.087 -10.602 58.015 1.00 90.31 184 GLU A N 1
ATOM 1469 C CA . GLU A 1 184 ? -36.331 -11.840 58.754 1.00 90.31 184 GLU A CA 1
ATOM 1470 C C . GLU A 1 184 ? -36.019 -11.678 60.248 1.00 90.31 184 GLU A C 1
ATOM 1472 O O . GLU A 1 184 ? -36.853 -12.015 61.091 1.00 90.31 184 GLU A O 1
ATOM 1477 N N . LYS A 1 185 ? -34.878 -11.060 60.590 1.00 89.44 185 LYS A N 1
ATOM 1478 C CA . LYS A 1 185 ? -34.529 -10.736 61.982 1.00 89.44 185 LYS A CA 1
ATOM 1479 C C . LYS A 1 185 ? -35.569 -9.834 62.645 1.00 89.44 185 LYS A C 1
ATOM 1481 O O . LYS A 1 185 ? -35.974 -10.097 63.776 1.00 89.44 185 LYS A O 1
ATOM 1486 N N . LEU A 1 186 ? -36.032 -8.792 61.953 1.00 90.12 186 LEU A N 1
ATOM 1487 C CA . LEU A 1 186 ? -37.066 -7.889 62.468 1.00 90.12 186 LEU A CA 1
ATOM 1488 C C . LEU A 1 186 ? -38.409 -8.596 62.675 1.00 90.12 186 LEU A C 1
ATOM 1490 O O . LEU A 1 186 ? -39.076 -8.348 63.680 1.00 90.12 186 LEU A O 1
ATOM 1494 N N . ASP A 1 187 ? -38.812 -9.474 61.760 1.00 92.06 187 ASP A N 1
ATOM 1495 C CA . ASP A 1 187 ? -40.070 -10.210 61.881 1.00 92.06 187 ASP A CA 1
ATOM 1496 C C . ASP A 1 187 ? -40.012 -11.252 63.005 1.00 92.06 187 ASP A C 1
ATOM 1498 O O . ASP A 1 187 ? -40.958 -11.349 63.790 1.00 92.06 187 ASP A O 1
ATOM 1502 N N . LYS A 1 188 ? -38.877 -11.942 63.179 1.00 91.38 188 LYS A N 1
ATOM 1503 C CA . LYS A 1 188 ? -38.627 -12.811 64.341 1.00 91.38 188 LYS A CA 1
ATOM 1504 C C . LYS A 1 188 ? -38.653 -12.035 65.655 1.00 91.38 188 LYS A C 1
ATOM 1506 O O . LYS A 1 188 ? -39.315 -12.457 66.597 1.00 91.38 188 LYS A O 1
ATOM 1511 N N . ARG A 1 189 ? -38.041 -10.849 65.702 1.00 88.56 189 ARG A N 1
ATOM 1512 C CA . ARG A 1 189 ? -38.089 -9.976 66.883 1.00 88.56 189 ARG A CA 1
ATOM 1513 C C . ARG A 1 189 ? -39.516 -9.564 67.250 1.00 88.56 189 ARG A C 1
ATOM 1515 O O . ARG A 1 189 ? -39.871 -9.577 68.425 1.00 88.56 189 ARG A O 1
ATOM 1522 N N . LYS A 1 190 ? -40.358 -9.238 66.263 1.00 91.00 190 LYS A N 1
ATOM 1523 C CA . LYS A 1 190 ? -41.787 -8.954 66.497 1.00 91.00 190 LYS A CA 1
ATOM 1524 C C . LYS A 1 190 ? -42.535 -10.180 67.025 1.00 91.00 190 LYS A C 1
ATOM 1526 O O . LYS A 1 190 ? -43.417 -10.024 67.864 1.00 91.00 190 LYS A O 1
ATOM 1531 N N . GLN A 1 191 ? -42.213 -11.381 66.538 1.00 91.69 191 GLN A N 1
ATOM 1532 C CA . GLN A 1 191 ? -42.786 -12.626 67.063 1.00 91.69 191 GLN A CA 1
ATOM 1533 C C . GLN A 1 191 ? -42.392 -12.827 68.532 1.00 91.69 191 GLN A C 1
ATOM 1535 O O . GLN A 1 191 ? -43.273 -12.994 69.371 1.00 91.69 191 GLN A O 1
ATOM 1540 N N . PHE A 1 192 ? -41.107 -12.676 68.866 1.00 91.62 192 PHE A N 1
ATOM 1541 C CA . PHE A 1 192 ? -40.628 -12.763 70.247 1.00 91.62 192 PHE A CA 1
ATOM 1542 C C . PHE A 1 192 ? -41.270 -11.727 71.166 1.00 91.62 192 PHE A C 1
ATOM 1544 O O . PHE A 1 192 ? -41.617 -12.055 72.294 1.00 91.62 192 PHE A O 1
ATOM 1551 N N . GLN A 1 193 ? -41.481 -10.494 70.694 1.00 89.81 193 GLN A N 1
ATOM 1552 C CA . GLN A 1 193 ? -42.188 -9.470 71.467 1.00 89.81 193 GLN A CA 1
ATOM 1553 C C . GLN A 1 193 ? -43.623 -9.891 71.794 1.00 89.81 193 GLN A C 1
ATOM 1555 O O . GLN A 1 193 ? -44.020 -9.809 72.952 1.00 89.81 193 GLN A O 1
ATOM 1560 N N . LYS A 1 194 ? -44.375 -10.406 70.812 1.00 91.75 194 LYS A N 1
ATOM 1561 C CA . LYS A 1 194 ? -45.747 -10.896 71.033 1.00 91.75 194 LYS A CA 1
ATOM 1562 C C . LYS A 1 194 ? -45.799 -12.066 72.014 1.00 91.75 194 LYS A C 1
ATOM 1564 O O . LYS A 1 194 ? -46.702 -12.142 72.839 1.00 91.75 194 LYS A O 1
ATOM 1569 N N . GLU A 1 195 ? -44.844 -12.986 71.928 1.00 89.81 195 GLU A N 1
ATOM 1570 C CA . GLU A 1 195 ? -44.753 -14.121 72.852 1.00 89.81 195 GLU A CA 1
ATOM 1571 C C . GLU A 1 195 ? -44.371 -13.670 74.268 1.00 89.81 195 GLU A C 1
ATOM 1573 O O . GLU A 1 195 ? -44.984 -14.101 75.245 1.00 89.81 195 GLU A O 1
ATOM 1578 N N . ALA A 1 196 ? -43.413 -12.751 74.390 1.00 89.44 196 ALA A N 1
ATOM 1579 C CA . ALA A 1 196 ? -42.998 -12.178 75.665 1.00 89.44 196 ALA A CA 1
ATOM 1580 C C . ALA A 1 196 ? -44.122 -11.365 76.330 1.00 89.44 196 ALA A C 1
ATOM 1582 O O . ALA A 1 196 ? -44.294 -11.429 77.546 1.00 89.44 196 ALA A O 1
ATOM 1583 N N . GLU A 1 197 ? -44.940 -10.653 75.548 1.00 88.56 197 GLU A N 1
ATOM 1584 C CA . GLU A 1 197 ? -46.142 -9.970 76.042 1.00 88.56 197 GLU A CA 1
ATOM 1585 C C . GLU A 1 197 ? -47.117 -10.941 76.718 1.00 88.56 197 GLU A C 1
ATOM 1587 O O . GLU A 1 197 ? -47.709 -10.583 77.736 1.00 88.56 197 GLU A O 1
ATOM 1592 N N . LEU A 1 198 ? -47.269 -12.168 76.199 1.00 89.62 198 LEU A N 1
ATOM 1593 C CA . LEU A 1 198 ? -48.121 -13.199 76.804 1.00 89.62 198 LEU A CA 1
ATOM 1594 C C . LEU A 1 198 ? -47.562 -13.689 78.145 1.00 89.62 198 LEU A C 1
ATOM 1596 O O . LEU A 1 198 ? -48.322 -13.823 79.103 1.00 89.62 198 LEU A O 1
ATOM 1600 N N . ILE A 1 199 ? -46.250 -13.913 78.222 1.00 89.50 199 ILE A N 1
ATOM 1601 C CA . ILE A 1 199 ? -45.564 -14.410 79.425 1.00 89.50 199 ILE A CA 1
ATOM 1602 C C . ILE A 1 199 ? -45.556 -13.346 80.530 1.00 89.50 199 ILE A C 1
ATOM 1604 O O . ILE A 1 199 ? -45.857 -13.629 81.688 1.00 89.50 199 ILE A O 1
ATOM 1608 N N . CYS A 1 200 ? -45.286 -12.091 80.173 1.00 90.62 200 CYS A N 1
ATOM 1609 C CA . CYS A 1 200 ? -45.131 -10.994 81.125 1.00 90.62 200 CYS A CA 1
ATOM 1610 C C . CYS A 1 200 ? -46.461 -10.330 81.548 1.00 90.62 200 CYS A C 1
ATOM 1612 O O . CYS A 1 200 ? -46.423 -9.330 82.271 1.00 90.62 200 CYS A O 1
ATOM 1614 N N . ARG A 1 201 ? -47.637 -10.852 81.146 1.00 87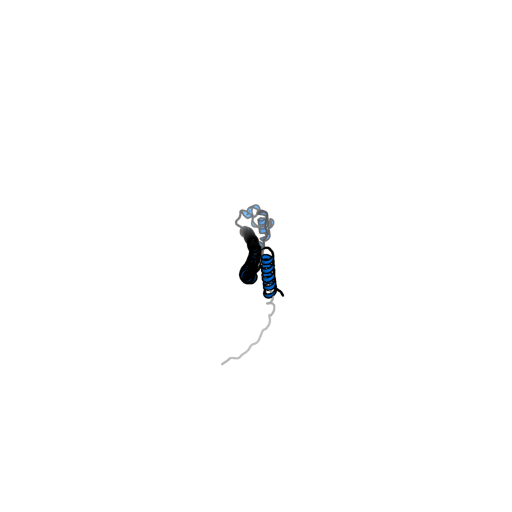.25 201 ARG A N 1
ATOM 1615 C CA . ARG A 1 201 ? -48.973 -10.268 81.439 1.00 87.25 201 ARG A CA 1
ATOM 1616 C C . ARG A 1 201 ? -49.234 -9.957 82.917 1.00 87.25 201 ARG A C 1
ATOM 1618 O O . ARG A 1 201 ? -50.009 -9.054 83.212 1.00 87.25 201 ARG A O 1
ATOM 1625 N N . GLY A 1 202 ? -48.620 -10.700 83.838 1.00 83.00 202 GLY A N 1
ATOM 1626 C CA . GLY A 1 202 ? -48.809 -10.519 85.283 1.00 83.00 202 GLY A CA 1
ATOM 1627 C C . GLY A 1 202 ? -48.101 -9.297 85.885 1.00 83.00 202 GLY A C 1
ATOM 1628 O O . GLY A 1 202 ? -48.382 -8.936 87.025 1.00 83.00 202 GLY A O 1
ATOM 1629 N N . GLN A 1 203 ? -47.191 -8.650 85.150 1.00 85.25 203 GLN A N 1
ATOM 1630 C CA . GLN A 1 203 ? -46.407 -7.509 85.636 1.00 85.25 203 GLN A CA 1
ATOM 1631 C C . GLN A 1 203 ? -47.012 -6.170 85.187 1.00 85.25 203 GLN A C 1
ATOM 1633 O O . GLN A 1 203 ? -47.664 -6.097 84.149 1.00 85.25 203 GLN A O 1
ATOM 1638 N N . LYS A 1 204 ? -46.788 -5.085 85.947 1.00 86.06 204 LYS A N 1
ATOM 1639 C CA . LYS A 1 204 ? -47.334 -3.744 85.647 1.00 86.06 204 LYS A CA 1
ATOM 1640 C C . LYS A 1 204 ? -46.244 -2.678 85.507 1.00 86.06 204 LYS A C 1
ATOM 1642 O O . LYS A 1 204 ? -45.184 -2.762 86.126 1.00 86.06 204 LYS A O 1
ATOM 1647 N N . GLY A 1 205 ? -46.527 -1.651 84.702 1.00 85.81 205 GLY A N 1
ATOM 1648 C CA . GLY A 1 205 ? -45.661 -0.479 84.530 1.00 85.81 205 GLY A CA 1
ATOM 1649 C C . GLY A 1 205 ? -44.260 -0.837 84.021 1.00 85.81 205 GLY A C 1
ATOM 1650 O O . GLY A 1 205 ? -44.108 -1.642 83.104 1.00 85.81 205 GLY A O 1
ATOM 1651 N N . ASN A 1 206 ? -43.221 -0.265 84.634 1.00 88.19 206 ASN A N 1
ATOM 1652 C CA . ASN A 1 206 ? -41.832 -0.483 84.214 1.00 88.19 206 ASN A CA 1
ATOM 1653 C C . ASN A 1 206 ? -41.360 -1.941 84.345 1.00 88.19 206 ASN A C 1
ATOM 1655 O O . ASN A 1 206 ? -40.513 -2.365 83.562 1.00 88.19 206 ASN A O 1
ATOM 1659 N N . GLN A 1 207 ? -41.907 -2.722 85.285 1.00 84.94 207 GLN A N 1
ATOM 1660 C CA . GLN A 1 207 ? -41.523 -4.130 85.446 1.00 84.94 207 GLN A CA 1
ATOM 1661 C C . GLN A 1 207 ? -41.935 -4.958 84.222 1.00 84.94 207 GLN A C 1
ATOM 1663 O O . GLN A 1 207 ? -41.119 -5.705 83.690 1.00 84.94 207 GLN A O 1
ATOM 1668 N N . HIS A 1 208 ? -43.136 -4.714 83.690 1.00 85.88 208 HIS A N 1
ATOM 1669 C CA . HIS A 1 208 ? -43.636 -5.375 82.482 1.00 85.88 208 HIS A CA 1
ATOM 1670 C C . HIS A 1 208 ? -42.722 -5.153 81.268 1.00 85.88 208 HIS A C 1
ATOM 1672 O O . HIS A 1 208 ? -42.346 -6.101 80.580 1.00 85.88 208 HIS A O 1
ATOM 1678 N N . VAL A 1 209 ? -42.294 -3.907 81.043 1.00 88.25 209 VAL A N 1
ATOM 1679 C CA . VAL A 1 209 ? -41.401 -3.556 79.926 1.00 88.25 209 VAL A CA 1
ATOM 1680 C C . VAL A 1 209 ? -40.023 -4.206 80.084 1.00 88.25 209 VAL A C 1
ATOM 1682 O O . VAL A 1 209 ? -39.438 -4.662 79.100 1.00 88.25 209 VAL A O 1
ATOM 1685 N N . MET A 1 210 ? -39.502 -4.273 81.312 1.00 90.62 210 MET A N 1
ATOM 1686 C CA . MET A 1 210 ? -38.222 -4.926 81.598 1.00 90.62 210 MET A CA 1
ATOM 1687 C C . MET A 1 210 ? -38.291 -6.441 81.379 1.00 90.62 210 MET A C 1
ATOM 1689 O O . MET A 1 210 ? -37.368 -6.997 80.789 1.00 90.62 210 MET A O 1
ATOM 1693 N N . CYS A 1 211 ? -39.390 -7.087 81.780 1.00 90.44 211 CYS A N 1
ATOM 1694 C CA . CYS A 1 211 ? -39.634 -8.507 81.523 1.00 90.44 211 CYS A CA 1
ATOM 1695 C C . CYS A 1 211 ? -39.678 -8.812 80.023 1.00 90.44 211 CYS A C 1
ATOM 1697 O O . CYS A 1 211 ? -38.931 -9.671 79.564 1.00 90.44 211 CYS A O 1
ATOM 1699 N N . ILE A 1 212 ? -40.439 -8.037 79.238 1.00 90.31 212 ILE A N 1
ATOM 1700 C CA . ILE A 1 212 ? -40.507 -8.223 77.779 1.00 90.31 212 ILE A CA 1
ATOM 1701 C C . ILE A 1 212 ? -39.126 -8.057 77.139 1.00 90.31 212 ILE A C 1
ATOM 1703 O O . ILE A 1 212 ? -38.719 -8.872 76.316 1.00 90.31 212 ILE A O 1
ATOM 1707 N N . ARG A 1 213 ? -38.374 -7.016 77.517 1.00 90.25 213 ARG A N 1
ATOM 1708 C CA . ARG A 1 213 ? -37.020 -6.795 76.982 1.00 90.25 213 ARG A CA 1
ATOM 1709 C C . ARG A 1 213 ? -36.063 -7.934 77.321 1.00 90.25 213 ARG A C 1
ATOM 1711 O O . ARG A 1 213 ? -35.220 -8.253 76.487 1.00 90.25 213 ARG A O 1
ATOM 1718 N N . LYS A 1 214 ? -36.173 -8.505 78.524 1.00 92.19 214 LYS A N 1
ATOM 1719 C CA . LYS A 1 214 ? -35.341 -9.624 78.970 1.00 92.19 214 LYS A CA 1
ATOM 1720 C C . LYS A 1 214 ? -35.665 -10.895 78.181 1.00 92.19 214 LYS A C 1
ATOM 1722 O O . LYS A 1 214 ? -34.763 -11.445 77.566 1.00 92.19 214 LYS A O 1
ATOM 1727 N N . GLU A 1 215 ? -36.940 -11.267 78.094 1.00 90.94 215 GLU A N 1
ATOM 1728 C CA . GLU A 1 215 ? -37.410 -12.433 77.325 1.00 90.94 215 GLU A CA 1
ATOM 1729 C C . GLU A 1 215 ? -37.049 -12.344 75.837 1.00 90.94 215 GLU A C 1
ATOM 1731 O O . GLU A 1 215 ? -36.571 -13.306 75.243 1.00 90.94 215 GLU A O 1
ATOM 1736 N N . VAL A 1 216 ? -37.234 -11.172 75.217 1.00 92.06 216 VAL A N 1
ATOM 1737 C CA . VAL A 1 216 ? -36.849 -10.969 73.812 1.00 92.06 216 VAL A CA 1
ATOM 1738 C C . VAL A 1 216 ? -35.341 -11.120 73.637 1.00 92.06 216 VAL A C 1
ATOM 1740 O O . VAL A 1 216 ? -34.917 -11.738 72.668 1.00 92.06 216 VAL A O 1
ATOM 1743 N N . ARG A 1 217 ? -34.530 -10.591 74.564 1.00 89.94 217 ARG A N 1
ATOM 1744 C CA . ARG A 1 217 ? -33.068 -10.704 74.493 1.00 89.94 217 ARG A CA 1
ATOM 1745 C C . ARG A 1 217 ? -32.603 -12.151 74.654 1.00 89.94 217 ARG A C 1
ATOM 1747 O O . ARG A 1 217 ? -31.811 -12.597 73.838 1.00 89.94 217 ARG A O 1
ATOM 1754 N N . GLU A 1 218 ? -33.128 -12.884 75.633 1.00 90.62 218 GLU A N 1
ATOM 1755 C CA . GLU A 1 218 ? -32.777 -14.294 75.862 1.00 90.62 218 GLU A CA 1
ATOM 1756 C C . GLU A 1 218 ? -33.141 -15.170 74.651 1.00 90.62 218 GLU A C 1
ATOM 1758 O O . GLU A 1 218 ? -32.368 -16.037 74.249 1.00 90.62 218 GLU A O 1
ATOM 1763 N N . ARG A 1 219 ? -34.279 -14.901 73.997 1.00 87.62 219 ARG A N 1
ATOM 1764 C CA . ARG A 1 219 ? -34.678 -15.593 72.758 1.00 87.62 219 ARG A CA 1
ATOM 1765 C C . ARG A 1 219 ? -33.848 -15.182 71.542 1.00 87.62 219 ARG A C 1
ATOM 1767 O O . ARG A 1 219 ? -33.577 -16.018 70.683 1.00 87.62 219 ARG A O 1
ATOM 1774 N N . GLU A 1 220 ? -33.451 -13.912 71.445 1.00 87.06 220 GLU A N 1
ATOM 1775 C CA . GLU A 1 220 ? -32.530 -13.441 70.403 1.00 87.06 220 GLU A CA 1
ATOM 1776 C C . GLU A 1 220 ? -31.142 -14.076 70.555 1.00 87.06 220 GLU A C 1
ATOM 1778 O O . GLU A 1 220 ? -30.579 -14.521 69.558 1.00 87.06 220 GLU A O 1
ATOM 1783 N N . GLU A 1 221 ? -30.624 -14.170 71.781 1.00 88.00 221 GLU A N 1
ATOM 1784 C CA . GLU A 1 221 ? -29.360 -14.842 72.105 1.00 88.00 221 GLU A CA 1
ATOM 1785 C C . GLU A 1 221 ? -29.442 -16.353 71.839 1.00 88.00 221 GLU A C 1
ATOM 1787 O O . GLU A 1 221 ? -28.513 -16.915 71.278 1.00 88.00 221 GLU A O 1
ATOM 1792 N N . ALA A 1 222 ? -30.571 -17.010 72.119 1.00 86.06 222 ALA A N 1
ATOM 1793 C CA . ALA A 1 222 ? -30.745 -18.433 71.817 1.00 86.06 222 ALA A CA 1
ATOM 1794 C C . ALA A 1 222 ? -30.842 -18.755 70.310 1.00 86.06 222 ALA A C 1
ATOM 1796 O O . ALA A 1 222 ? -30.506 -19.865 69.902 1.00 86.06 222 ALA A O 1
ATOM 1797 N N . LEU A 1 223 ? -31.341 -17.825 69.482 1.00 84.94 223 LEU A N 1
ATOM 1798 C CA . LEU A 1 223 ? -31.527 -18.048 68.039 1.00 84.94 223 LEU A CA 1
ATOM 1799 C C . LEU A 1 223 ? -30.349 -17.543 67.188 1.00 84.94 223 LEU A C 1
ATOM 1801 O O . LEU A 1 223 ? -30.099 -18.084 66.113 1.00 84.94 223 LEU A O 1
ATOM 1805 N N . TYR A 1 224 ? -29.671 -16.479 67.622 1.00 83.06 224 TYR A N 1
ATOM 1806 C CA . TYR A 1 224 ? -28.606 -15.815 66.858 1.00 83.06 224 TYR A CA 1
ATOM 1807 C C . TYR A 1 224 ? -27.273 -15.706 67.607 1.00 83.06 224 TYR A C 1
ATOM 1809 O O . TYR A 1 224 ? -26.342 -15.113 67.059 1.00 83.06 224 TYR A O 1
ATOM 1817 N N . GLY A 1 225 ? -27.192 -16.194 68.844 1.00 74.25 225 GLY A N 1
ATOM 1818 C CA . GLY A 1 225 ? -25.949 -16.263 69.599 1.00 74.25 225 GLY A CA 1
ATOM 1819 C C . GLY A 1 225 ? -25.152 -17.493 69.188 1.00 74.25 225 GLY A C 1
ATOM 1820 O O . GLY A 1 225 ? -25.508 -18.607 69.561 1.00 74.25 225 GLY A O 1
ATOM 1821 N N . ASP A 1 226 ? -24.091 -17.254 68.423 1.00 54.69 226 ASP A N 1
ATOM 1822 C CA . ASP A 1 226 ? -22.872 -18.065 68.478 1.00 54.69 226 ASP A CA 1
ATOM 1823 C C . ASP A 1 226 ? -21.950 -17.483 69.562 1.00 54.69 226 ASP A C 1
ATOM 1825 O O . ASP A 1 226 ? -21.782 -16.235 69.579 1.00 54.69 226 ASP A O 1
#

Foldseek 3Di:
DDDDDDDDDDDDDDDDPDDDPPPDDPDPDCPPVLVVQLLVQLLPPDDDDPDPVRQLVSQCVSSVHDLVNCCVVQVHVVCSVVDPDVSNVSSVVSSVSRVVVVVVVVVVVVVVVVVVVVVVVVVVVVVVVVVVVVVVVVVVVVVVVVVVVVVVVVVVVVVVVVVVVVVVVVVVVVVVVVVVVVVVLVVVLVVLLVVQLVVLVVDDDPVSVVSSVVSSVVVCCVVPND

Radius of gyration: 70.0 Å; chains: 1; bounding box: 123×85×187 Å

Secondary structure (DSSP, 8-state):
-PPP--------------S-SSS--------HHHHHHHHHHGGG--S--SSHHHHHHHHHHHTT--HHHHHHHHSSGGGTTTS--HHHHHHHHHHHHHHHHHHHHHHHHHHHHHHHHHHHHHHHHHHHHHHHHHHHHHHHHHHHHHHHHHHHHHHHHHHHHHHHHHHHHHHHHHHHHHHHHHHHHHHHHHHHHHHHHHHGGG--THHHHHHHHHHHHHHHHHHH--